Protein AF-A0A9Q3BNV0-F1 (afdb_monomer_lite)

Foldseek 3Di:
DDDDPPPPDDDWDKKWKDFFLDTWQIFTQDPPLPDLVSCCVRPVVVPVLVVQVVQQVVCCVVPVDGAEEEEDPDCSCVPPVNVVSCVVSVHHYDDDDPPPPVLQLVVVVVVVLVVCCVPPHDDPDPVSVVVSSRVSVVPQDSVNSNVSQVVSVVVLVVVCVVPPDDPVSVPDDRHNRYMGMDD

Radius of gyration: 17.65 Å; chains: 1; bounding box: 62×34×46 Å

Sequence (183 aa):
MAVNHSSGHQSMMIWGAICGPIQYELIIIPLGQRRVLDFINNLYKRGLFPFMGELVEVSVAANGEGLTLMEDSAPIHTGLSSQQWCQNNQINKFTWPPNSPDLNPIENLWFKMNYVFTNLFNPKMMDELSEAIHIIWDTIPFDHLGALLASMSARMLMFLDKNGAPTQWQELYFNITQVFISF

InterPro domains:
  IPR036397 Ribonuclease H superfamily [G3DSA:3.30.420.10] (1-169)
  IPR038717 Tc1-like transposase, DDE domain [PF13358] (63-119)

Secondary structure (DSSP, 8-state):
------------EEEEEEETTEEPPPEEEPTT--SHHHHIIIIIIIIIHHHHHHHHHHHHHHHS---EEEE---HHHHSHHHHHHHHHTT-EEPPPPTT-GGG-HHHHHHHHHHHHHHHH---SSHHHHHHHHHHHHHT--HHHHHHHHHHHHHHHHHHHHHH---GGGTT---STTEEEEE-

Structure (mmCIF, N/CA/C/O backbone):
data_AF-A0A9Q3BNV0-F1
#
_entry.id   AF-A0A9Q3BNV0-F1
#
loop_
_atom_site.group_PDB
_atom_site.id
_atom_site.type_symbol
_atom_site.label_atom_id
_atom_site.label_alt_id
_atom_site.label_comp_id
_atom_site.label_asym_id
_atom_site.label_entity_id
_atom_site.label_seq_id
_atom_site.pdbx_PDB_ins_code
_atom_site.Cartn_x
_atom_site.Cartn_y
_atom_site.Cartn_z
_atom_site.occupancy
_atom_site.B_iso_or_equiv
_atom_site.auth_seq_id
_atom_site.auth_comp_id
_atom_site.auth_asym_id
_atom_site.auth_atom_id
_atom_site.pdbx_PDB_model_num
ATOM 1 N N . MET A 1 1 ? 39.851 9.789 -7.737 1.00 30.31 1 MET A N 1
ATOM 2 C CA . MET A 1 1 ? 39.454 8.983 -8.908 1.00 30.31 1 MET A CA 1
ATOM 3 C C . MET A 1 1 ? 38.443 7.963 -8.407 1.00 30.31 1 MET A C 1
ATOM 5 O O . MET A 1 1 ? 38.839 6.964 -7.830 1.00 30.31 1 MET A O 1
ATOM 9 N N . ALA A 1 2 ? 37.154 8.295 -8.461 1.00 22.86 2 ALA A N 1
ATOM 10 C CA . ALA A 1 2 ? 36.086 7.401 -8.020 1.00 22.86 2 ALA A CA 1
ATOM 11 C C . ALA A 1 2 ? 35.405 6.863 -9.276 1.00 22.86 2 ALA A C 1
ATOM 13 O O . ALA A 1 2 ? 34.833 7.628 -10.051 1.00 22.86 2 ALA A O 1
ATOM 14 N N . VAL A 1 3 ? 35.555 5.564 -9.516 1.00 28.27 3 VAL A N 1
ATOM 15 C CA . VAL A 1 3 ? 34.862 4.865 -10.595 1.00 28.27 3 VAL A CA 1
ATOM 16 C C . VAL A 1 3 ? 33.423 4.665 -10.128 1.00 28.27 3 VAL A C 1
ATOM 18 O O . VAL A 1 3 ? 33.150 3.800 -9.301 1.00 28.27 3 VAL A O 1
ATOM 21 N N . ASN A 1 4 ? 32.508 5.496 -10.626 1.00 28.72 4 ASN A N 1
ATOM 22 C CA . ASN A 1 4 ? 31.078 5.240 -10.507 1.00 28.72 4 ASN A CA 1
ATOM 23 C C . ASN A 1 4 ? 30.717 4.121 -11.487 1.00 28.72 4 ASN A C 1
ATOM 25 O O . ASN A 1 4 ? 30.541 4.362 -12.678 1.00 28.72 4 ASN A O 1
ATOM 29 N N . HIS A 1 5 ? 30.594 2.895 -10.985 1.00 30.44 5 HIS A N 1
ATOM 30 C CA . HIS A 1 5 ? 29.844 1.855 -11.678 1.00 30.44 5 HIS A CA 1
ATOM 31 C C . HIS A 1 5 ? 28.354 2.064 -11.390 1.00 30.44 5 HIS A C 1
ATOM 33 O O . HIS A 1 5 ? 27.786 1.443 -10.496 1.00 30.44 5 HIS A O 1
ATOM 39 N N . SER A 1 6 ? 27.700 2.944 -12.145 1.00 40.19 6 SER A N 1
ATOM 40 C CA . SER A 1 6 ? 26.247 2.870 -12.291 1.00 40.19 6 SER A CA 1
ATOM 41 C C . SER A 1 6 ? 25.953 1.714 -13.240 1.00 40.19 6 SER A C 1
ATOM 43 O O . SER A 1 6 ? 26.150 1.833 -14.449 1.00 40.19 6 SER A O 1
ATOM 45 N N . SER A 1 7 ? 25.541 0.567 -12.698 1.00 45.91 7 SER A N 1
ATOM 46 C CA . SER A 1 7 ? 24.978 -0.503 -13.520 1.00 45.91 7 SER A CA 1
ATOM 47 C C . SER A 1 7 ? 23.826 0.087 -14.338 1.00 45.91 7 SER A C 1
ATOM 49 O O . SER A 1 7 ? 22.980 0.760 -13.752 1.00 45.91 7 SER A O 1
ATOM 51 N N . GLY A 1 8 ? 23.782 -0.143 -15.651 1.00 54.06 8 GLY A N 1
ATOM 52 C CA . GLY A 1 8 ? 22.749 0.378 -16.562 1.00 54.06 8 GLY A CA 1
ATOM 53 C C . GLY A 1 8 ? 21.328 -0.157 -16.325 1.00 54.06 8 GLY A C 1
ATOM 54 O O . GLY A 1 8 ? 20.531 -0.185 -17.256 1.00 54.06 8 GLY A O 1
ATOM 55 N N . HIS A 1 9 ? 21.014 -0.609 -15.109 1.00 61.53 9 HIS A N 1
ATOM 56 C CA . HIS A 1 9 ? 19.692 -1.059 -14.708 1.00 61.53 9 HIS A CA 1
ATOM 57 C C . HIS A 1 9 ? 18.781 0.151 -14.511 1.00 61.53 9 HIS A C 1
ATOM 59 O O . HIS A 1 9 ? 18.969 0.964 -13.604 1.00 61.53 9 HIS A O 1
ATOM 65 N N . GLN A 1 10 ? 17.781 0.256 -15.377 1.00 66.75 10 GLN A N 1
ATOM 66 C CA . GLN A 1 10 ? 16.644 1.134 -15.163 1.00 66.75 10 GLN A CA 1
ATOM 67 C C . GLN A 1 10 ? 15.757 0.516 -14.074 1.00 66.75 10 GLN A C 1
ATOM 69 O O . GLN A 1 10 ? 15.506 -0.686 -14.090 1.00 66.75 10 GLN A O 1
ATOM 74 N N . SER A 1 11 ? 15.317 1.324 -13.109 1.00 76.19 11 SER A N 1
ATOM 75 C CA . SER A 1 11 ? 14.379 0.903 -12.062 1.00 76.19 11 SER A CA 1
ATOM 76 C C . SER A 1 11 ? 13.177 1.834 -12.042 1.00 76.19 11 SER A C 1
ATOM 78 O O . SER A 1 11 ? 13.317 3.045 -12.227 1.00 76.19 11 SER A O 1
ATOM 80 N N . MET A 1 12 ? 12.005 1.251 -11.815 1.00 84.81 12 MET A N 1
ATOM 81 C CA . MET A 1 12 ? 10.737 1.949 -11.668 1.00 84.81 12 MET A CA 1
ATOM 82 C C . MET A 1 12 ? 10.251 1.741 -10.239 1.00 84.81 12 MET A C 1
ATOM 84 O O . MET A 1 12 ? 10.339 0.635 -9.716 1.00 84.81 12 MET A O 1
ATOM 88 N N . MET A 1 13 ? 9.793 2.815 -9.605 1.00 87.12 13 MET A N 1
ATOM 89 C CA . MET A 1 13 ? 9.150 2.739 -8.299 1.00 87.12 13 MET A CA 1
ATOM 90 C C . MET A 1 13 ? 7.649 2.827 -8.534 1.00 87.12 13 MET A C 1
ATOM 92 O O . MET A 1 13 ? 7.194 3.739 -9.226 1.00 87.12 13 MET A O 1
ATOM 96 N N . ILE A 1 14 ? 6.912 1.864 -8.004 1.00 89.44 14 ILE A N 1
ATOM 97 C CA . ILE A 1 14 ? 5.465 1.759 -8.164 1.00 89.44 14 ILE A CA 1
ATOM 98 C C . ILE A 1 14 ? 4.810 1.835 -6.794 1.00 89.44 14 ILE A C 1
ATOM 100 O O . ILE A 1 14 ? 5.451 1.620 -5.776 1.00 89.44 14 ILE A O 1
ATOM 104 N N . TRP A 1 15 ? 3.535 2.170 -6.770 1.00 89.88 15 TRP A N 1
ATOM 105 C CA . TRP A 1 15 ? 2.714 2.119 -5.580 1.00 89.88 15 TRP A CA 1
ATOM 106 C C . TRP A 1 15 ? 1.364 1.538 -5.950 1.00 89.88 15 TRP A C 1
ATOM 108 O O . TRP A 1 15 ? 0.804 1.884 -6.990 1.00 89.88 15 TRP A O 1
ATOM 118 N N . GLY A 1 16 ? 0.839 0.678 -5.090 1.00 90.81 16 GLY A N 1
ATOM 119 C CA . GLY A 1 16 ? -0.489 0.108 -5.250 1.00 90.81 16 GLY A CA 1
ATOM 120 C C . GLY A 1 16 ? -1.245 0.101 -3.938 1.00 90.81 16 GLY A C 1
ATOM 121 O O . GLY A 1 16 ? -0.657 0.173 -2.855 1.00 90.81 16 GLY A O 1
ATOM 122 N N . ALA A 1 17 ? -2.562 -0.013 -4.063 1.00 92.25 17 ALA A N 1
ATOM 123 C CA . ALA A 1 17 ? -3.459 -0.201 -2.942 1.00 92.25 17 ALA A CA 1
ATOM 124 C C . ALA A 1 17 ? -4.450 -1.323 -3.239 1.00 92.25 17 ALA A C 1
ATOM 126 O O . ALA A 1 17 ? -4.952 -1.432 -4.358 1.00 92.25 17 ALA A O 1
ATOM 127 N N . ILE A 1 18 ? -4.756 -2.129 -2.226 1.00 91.81 18 ILE A N 1
ATOM 128 C CA . ILE A 1 18 ? -5.830 -3.126 -2.277 1.00 91.81 18 ILE A CA 1
ATOM 129 C C . ILE A 1 18 ? -6.743 -2.973 -1.063 1.00 91.81 18 ILE A C 1
ATOM 131 O O . ILE A 1 18 ? -6.290 -2.617 0.023 1.00 91.81 18 ILE A O 1
ATOM 135 N N . CYS A 1 19 ? -8.029 -3.245 -1.241 1.00 89.44 19 CYS A N 1
ATOM 136 C CA . CYS A 1 19 ? -9.030 -3.227 -0.188 1.00 89.44 19 CYS A CA 1
ATOM 137 C C . CYS A 1 19 ? -10.053 -4.333 -0.423 1.00 89.44 19 CYS A C 1
ATOM 139 O O . CYS A 1 19 ? -10.811 -4.308 -1.395 1.00 89.44 19 CYS A O 1
ATOM 141 N N . GLY A 1 20 ? -10.056 -5.350 0.439 1.00 85.44 20 GLY A N 1
ATOM 142 C CA . GLY A 1 20 ? -10.794 -6.562 0.119 1.00 85.44 20 GLY A CA 1
ATOM 143 C C . GLY A 1 20 ? -10.330 -7.142 -1.234 1.00 85.44 20 GLY A C 1
ATOM 144 O O . GLY A 1 20 ? -9.133 -7.216 -1.516 1.00 85.44 20 GLY A O 1
ATOM 145 N N . PRO A 1 21 ? -11.265 -7.524 -2.108 1.00 84.38 21 PRO A N 1
ATOM 146 C CA . PRO A 1 21 ? -10.946 -8.032 -3.434 1.00 84.38 21 PRO A CA 1
ATOM 147 C C . PRO A 1 21 ? -10.850 -6.921 -4.503 1.00 84.38 21 PRO A C 1
ATOM 149 O O . PRO A 1 21 ? -10.869 -7.206 -5.698 1.00 84.38 21 PRO A O 1
ATOM 152 N N . ILE A 1 22 ? -10.794 -5.654 -4.081 1.00 87.94 22 ILE A N 1
ATOM 153 C CA . ILE A 1 22 ? -10.677 -4.481 -4.948 1.00 87.94 22 ILE A CA 1
ATOM 154 C C . ILE A 1 22 ? -9.220 -4.028 -4.934 1.00 87.94 22 ILE A C 1
ATOM 156 O O . ILE A 1 22 ? -8.601 -3.942 -3.875 1.00 87.94 22 ILE A O 1
ATOM 160 N N . GLN A 1 23 ? -8.682 -3.698 -6.100 1.00 90.56 23 GLN A N 1
ATOM 161 C CA . GLN A 1 23 ? -7.392 -3.033 -6.238 1.00 90.56 23 GLN A CA 1
ATOM 162 C C . GLN A 1 23 ? -7.596 -1.639 -6.825 1.00 90.56 23 GLN A C 1
ATOM 164 O O . GLN A 1 23 ? -8.484 -1.441 -7.654 1.00 90.56 23 GL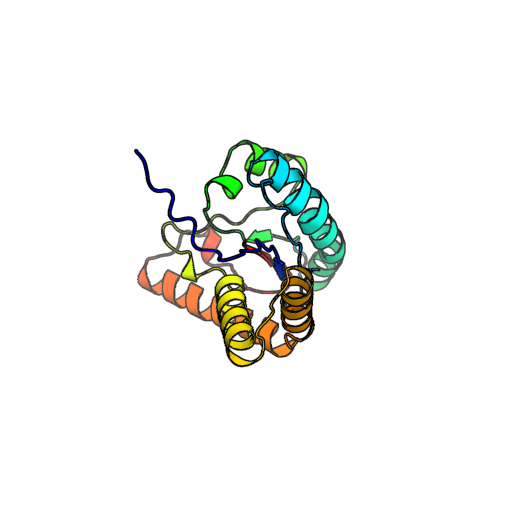N A O 1
ATOM 169 N N . TYR A 1 24 ? -6.791 -0.680 -6.386 1.00 91.31 24 TYR A N 1
ATOM 170 C CA . TYR A 1 24 ? -6.758 0.655 -6.972 1.00 91.31 24 TYR A CA 1
ATOM 171 C C . TYR A 1 24 ? -5.817 0.705 -8.177 1.00 91.31 24 TYR A C 1
ATOM 173 O O . TYR A 1 24 ? -5.031 -0.216 -8.397 1.00 91.31 24 TYR A O 1
ATOM 181 N N . GLU A 1 25 ? -5.866 1.793 -8.942 1.00 88.62 25 GLU A N 1
ATOM 182 C CA . GLU A 1 25 ? -4.901 2.061 -10.006 1.00 88.62 25 GLU A CA 1
ATOM 183 C C . GLU A 1 25 ? -3.461 2.047 -9.464 1.00 88.62 25 GLU A C 1
ATOM 185 O O . GLU A 1 25 ? -3.155 2.620 -8.412 1.00 88.62 25 GLU A O 1
ATOM 190 N N . LEU A 1 26 ? -2.562 1.393 -10.201 1.00 91.00 26 LEU A N 1
ATOM 191 C CA . LEU A 1 26 ? -1.144 1.388 -9.878 1.00 91.00 26 LEU A CA 1
ATOM 192 C C . LEU A 1 26 ? -0.512 2.740 -10.240 1.00 91.00 26 LEU A C 1
ATOM 194 O O . LEU A 1 26 ? -0.613 3.203 -11.373 1.00 91.00 26 LEU A O 1
ATOM 198 N N . ILE A 1 27 ? 0.195 3.360 -9.298 1.00 88.94 27 ILE A N 1
ATOM 199 C CA . ILE A 1 27 ? 0.835 4.665 -9.487 1.00 88.94 27 ILE A CA 1
ATOM 200 C C . ILE A 1 27 ? 2.334 4.480 -9.689 1.00 88.94 27 ILE A C 1
ATOM 202 O O . ILE A 1 27 ? 3.036 3.987 -8.809 1.00 88.94 27 ILE A O 1
ATOM 206 N N . ILE A 1 28 ? 2.859 4.962 -10.813 1.00 88.19 28 ILE A N 1
ATOM 207 C CA . ILE A 1 28 ? 4.305 5.048 -11.034 1.00 88.19 28 ILE A CA 1
ATOM 208 C C . ILE A 1 28 ? 4.832 6.334 -10.400 1.00 88.19 28 ILE A C 1
ATOM 210 O O . ILE A 1 28 ? 4.414 7.441 -10.748 1.00 88.19 28 ILE A O 1
ATOM 214 N N . ILE A 1 29 ? 5.788 6.199 -9.483 1.00 84.88 29 ILE A N 1
ATOM 215 C CA . ILE A 1 29 ? 6.434 7.335 -8.831 1.00 84.88 29 ILE A CA 1
ATOM 216 C C . ILE A 1 29 ? 7.547 7.861 -9.748 1.00 84.88 29 ILE A C 1
ATOM 218 O O . ILE A 1 29 ? 8.494 7.122 -10.049 1.00 84.88 29 ILE A O 1
ATOM 222 N N . PRO A 1 30 ? 7.496 9.138 -10.176 1.00 83.00 30 PRO A N 1
ATOM 223 C CA . PRO A 1 30 ? 8.510 9.686 -11.067 1.00 83.00 30 PRO A CA 1
ATOM 224 C C . PRO A 1 30 ? 9.919 9.631 -10.465 1.00 83.00 30 PRO A C 1
ATOM 226 O O . PRO A 1 30 ? 10.126 9.804 -9.259 1.00 83.00 30 PRO A O 1
ATOM 229 N N . LEU A 1 31 ? 10.926 9.454 -11.324 1.00 80.75 31 LEU A N 1
ATOM 230 C CA . LEU A 1 31 ? 12.327 9.453 -10.901 1.00 80.75 31 LEU A CA 1
ATOM 231 C C . LEU A 1 31 ? 12.681 10.747 -10.149 1.00 80.75 31 LEU A C 1
ATOM 233 O O . LEU A 1 31 ? 12.323 11.850 -10.555 1.00 80.75 31 LEU A O 1
ATOM 237 N N . GLY A 1 32 ? 13.394 10.602 -9.030 1.00 78.25 32 GLY A N 1
ATOM 238 C CA . GLY A 1 32 ? 13.797 11.722 -8.172 1.00 78.25 32 GLY A CA 1
ATOM 239 C C . GLY A 1 32 ? 12.717 12.236 -7.210 1.00 78.25 32 GLY A C 1
ATOM 240 O O . GLY A 1 32 ? 13.043 13.014 -6.317 1.00 78.25 32 GLY A O 1
ATOM 241 N N . GLN A 1 33 ? 11.469 11.767 -7.312 1.00 81.00 33 GLN A N 1
ATOM 242 C CA . GLN A 1 33 ? 10.362 12.167 -6.433 1.00 81.00 33 GLN A CA 1
ATOM 243 C C . GLN A 1 33 ? 10.232 11.252 -5.208 1.00 81.00 33 GLN A C 1
ATOM 245 O O . GLN A 1 33 ? 9.204 10.624 -4.976 1.00 81.00 33 GLN A O 1
ATOM 250 N N . ARG A 1 34 ? 11.311 11.155 -4.422 1.00 76.44 34 ARG A N 1
ATOM 251 C CA . ARG A 1 34 ? 11.402 10.254 -3.255 1.00 76.44 34 ARG A CA 1
ATOM 252 C C . ARG A 1 34 ? 11.358 10.971 -1.901 1.00 76.44 34 ARG A C 1
ATOM 254 O O . ARG A 1 34 ? 11.717 10.382 -0.885 1.00 76.44 34 ARG A O 1
ATOM 261 N N . ARG A 1 35 ? 10.987 12.256 -1.858 1.00 84.94 35 ARG A N 1
ATOM 262 C CA . ARG A 1 35 ? 10.906 13.019 -0.598 1.00 84.94 35 ARG A CA 1
ATOM 263 C C . ARG A 1 35 ? 9.506 12.937 -0.001 1.00 84.94 35 ARG A C 1
ATOM 265 O O . ARG A 1 35 ? 8.535 12.669 -0.698 1.00 84.94 35 ARG A O 1
ATOM 272 N N . VAL A 1 36 ? 9.391 13.265 1.286 1.00 82.12 36 VAL A N 1
ATOM 273 C CA . VAL A 1 36 ? 8.124 13.154 2.033 1.00 82.12 36 VAL A CA 1
ATOM 274 C C . VAL A 1 36 ? 6.968 13.941 1.395 1.00 82.12 36 VAL A C 1
ATOM 276 O O . VAL A 1 36 ? 5.840 13.467 1.375 1.00 82.12 36 VAL A O 1
ATOM 279 N N . LEU A 1 37 ? 7.233 15.121 0.820 1.00 86.88 37 LEU A N 1
ATOM 280 C CA . LEU A 1 37 ? 6.199 15.918 0.146 1.00 86.88 37 LEU A CA 1
ATOM 281 C C . LEU A 1 37 ? 5.767 15.305 -1.184 1.00 86.88 37 LEU A C 1
ATOM 283 O O . LEU A 1 37 ? 4.588 15.366 -1.525 1.00 86.88 37 LEU A O 1
ATOM 287 N N . ASP A 1 38 ? 6.713 14.721 -1.917 1.00 86.25 38 ASP A N 1
ATOM 288 C CA . ASP A 1 38 ? 6.424 14.027 -3.168 1.00 86.25 38 ASP A CA 1
ATOM 289 C C . ASP A 1 38 ? 5.522 12.823 -2.877 1.00 86.25 38 ASP A C 1
ATOM 291 O O . ASP A 1 38 ? 4.501 12.633 -3.527 1.00 86.25 38 ASP A O 1
ATOM 295 N N . PHE A 1 39 ? 5.836 12.087 -1.813 1.00 84.50 39 PHE A N 1
ATOM 296 C CA . PHE A 1 39 ? 5.037 10.974 -1.325 1.00 84.50 39 PHE A CA 1
ATOM 297 C C . PHE A 1 39 ? 3.629 11.408 -0.882 1.00 84.50 39 PHE A C 1
ATOM 299 O O . PHE A 1 39 ? 2.642 10.862 -1.364 1.00 84.50 39 PHE A O 1
ATOM 306 N N . ILE A 1 40 ? 3.490 12.449 -0.052 1.00 89.69 40 ILE A N 1
ATOM 307 C CA . ILE A 1 40 ? 2.161 12.941 0.355 1.00 89.69 40 ILE A CA 1
ATOM 308 C C . ILE A 1 40 ? 1.334 13.371 -0.867 1.00 89.69 40 ILE A C 1
ATOM 310 O O . ILE A 1 40 ? 0.132 13.122 -0.935 1.00 89.69 40 ILE A O 1
ATOM 314 N N . ASN A 1 41 ? 1.949 14.032 -1.846 1.00 90.00 41 ASN A N 1
ATOM 315 C CA . ASN A 1 41 ? 1.218 14.502 -3.018 1.00 90.00 41 ASN A CA 1
ATOM 316 C C . ASN A 1 41 ? 0.860 13.367 -3.985 1.00 90.00 41 ASN A C 1
ATOM 318 O O . ASN A 1 41 ? -0.263 13.341 -4.480 1.00 90.00 41 ASN A O 1
ATOM 322 N N . ASN A 1 42 ? 1.788 12.451 -4.256 1.00 85.69 42 ASN A N 1
ATOM 323 C CA . ASN A 1 42 ? 1.594 11.400 -5.252 1.00 85.69 42 ASN A CA 1
ATOM 324 C C . ASN A 1 42 ? 0.828 10.200 -4.705 1.00 85.69 42 ASN A C 1
ATOM 326 O O . ASN A 1 42 ? -0.000 9.648 -5.413 1.00 85.69 42 ASN A O 1
ATOM 330 N N . LEU A 1 43 ? 1.083 9.802 -3.463 1.00 87.62 43 LEU A N 1
ATOM 331 C CA . LEU A 1 43 ? 0.483 8.601 -2.893 1.00 87.62 43 LEU A CA 1
ATOM 332 C C . LEU A 1 43 ? -0.746 8.964 -2.089 1.00 87.62 43 LEU A C 1
ATOM 334 O O . LEU A 1 43 ? -1.842 8.538 -2.422 1.00 87.62 43 LEU A O 1
ATOM 338 N N . TYR A 1 44 ? -0.601 9.820 -1.083 1.00 91.62 44 TYR A N 1
ATOM 339 C CA . TYR A 1 44 ? -1.719 10.112 -0.193 1.00 91.62 44 TYR A CA 1
ATOM 340 C C . TYR A 1 44 ? -2.835 10.906 -0.867 1.00 91.62 44 TYR A C 1
ATOM 342 O O . TYR A 1 44 ? -3.990 10.499 -0.825 1.00 91.62 44 TYR A O 1
ATOM 350 N N . LYS A 1 45 ? -2.510 12.021 -1.526 1.00 91.94 45 LYS A N 1
ATOM 351 C CA . LYS A 1 45 ? -3.536 12.878 -2.135 1.00 91.94 45 LYS A CA 1
ATOM 352 C C . LYS A 1 45 ? -4.098 12.334 -3.446 1.00 91.94 45 LYS A C 1
ATOM 354 O O . LYS A 1 45 ? -5.279 12.533 -3.695 1.00 91.94 45 LYS A O 1
ATOM 359 N N . ARG A 1 46 ? -3.266 11.732 -4.303 1.00 88.31 46 ARG A N 1
ATOM 360 C CA . ARG A 1 46 ? -3.698 11.255 -5.632 1.00 88.31 46 ARG A CA 1
ATOM 361 C C . ARG A 1 46 ? -4.139 9.794 -5.646 1.00 88.31 46 ARG A C 1
ATOM 363 O O . ARG A 1 46 ? -4.986 9.456 -6.460 1.00 88.31 46 ARG A O 1
ATOM 370 N N . GLY A 1 47 ? -3.568 8.954 -4.785 1.00 89.50 47 GLY A N 1
ATOM 371 C CA . GLY A 1 47 ? -3.892 7.530 -4.732 1.00 89.50 47 GLY A CA 1
ATOM 372 C C . GLY A 1 47 ? -4.840 7.189 -3.595 1.00 89.50 47 GLY A C 1
ATOM 373 O O . GLY A 1 47 ? -6.003 6.868 -3.805 1.00 89.50 47 GLY A O 1
ATOM 374 N N . LEU A 1 48 ? -4.337 7.297 -2.369 1.00 91.62 48 LEU A N 1
ATOM 375 C CA . LEU A 1 48 ? -5.019 6.816 -1.178 1.00 91.62 48 LEU A CA 1
ATOM 376 C C . LEU A 1 48 ? -6.341 7.540 -0.912 1.00 91.62 48 LEU A C 1
ATOM 378 O O . LEU A 1 48 ? -7.347 6.884 -0.669 1.00 91.62 48 LEU A O 1
ATOM 382 N N . PHE A 1 49 ? -6.348 8.876 -0.917 1.00 93.88 49 PHE A N 1
ATOM 383 C CA . PHE A 1 49 ? -7.532 9.644 -0.526 1.00 93.88 49 PHE A CA 1
ATOM 384 C C . PHE A 1 49 ? -8.730 9.397 -1.452 1.00 93.88 49 PHE A C 1
ATOM 386 O O . PHE A 1 49 ? -9.806 9.108 -0.928 1.00 93.88 49 PHE A O 1
ATOM 393 N N . PRO A 1 50 ? -8.576 9.439 -2.794 1.00 93.56 50 PRO A N 1
ATOM 394 C CA . PRO A 1 50 ? -9.659 9.067 -3.699 1.00 93.56 50 PRO A CA 1
ATOM 395 C C . PRO A 1 50 ? -10.109 7.620 -3.494 1.00 93.56 50 PRO A C 1
ATOM 397 O O . PRO A 1 50 ? -11.301 7.387 -3.319 1.00 93.56 50 PRO A O 1
ATOM 400 N N . PHE A 1 51 ? -9.168 6.673 -3.402 1.00 92.94 51 PHE A N 1
ATOM 401 C CA . PHE A 1 51 ? -9.502 5.259 -3.233 1.00 92.94 51 PHE A CA 1
ATOM 402 C C . PHE A 1 51 ? -10.312 4.986 -1.961 1.00 92.94 51 PHE A C 1
ATOM 404 O O . PHE A 1 51 ? -11.336 4.308 -1.990 1.00 92.94 51 PHE A O 1
ATOM 411 N N . MET A 1 52 ? -9.888 5.555 -0.829 1.00 93.81 52 MET A N 1
ATOM 412 C CA . MET A 1 52 ? -10.632 5.442 0.425 1.00 93.81 52 MET A CA 1
ATOM 413 C C . MET A 1 52 ? -12.001 6.124 0.332 1.00 93.81 52 MET A C 1
ATOM 415 O O . MET A 1 52 ? -12.980 5.600 0.858 1.00 93.81 52 MET A O 1
ATOM 419 N N . GLY A 1 53 ? -12.081 7.274 -0.344 1.00 93.06 53 GLY A N 1
ATOM 420 C CA . GLY A 1 53 ? -13.332 8.001 -0.557 1.00 93.06 53 GLY A CA 1
ATOM 421 C C . GLY A 1 53 ? -14.368 7.201 -1.349 1.00 93.06 53 GLY A C 1
ATOM 422 O O . GLY A 1 53 ? -15.548 7.253 -1.018 1.00 93.06 53 GLY A O 1
ATOM 423 N N . GLU A 1 54 ? -13.937 6.414 -2.335 1.00 91.31 54 GLU A N 1
ATOM 424 C CA . GLU A 1 54 ? -14.818 5.537 -3.121 1.00 91.31 54 GLU A CA 1
ATOM 425 C C . GLU A 1 54 ? -15.369 4.355 -2.309 1.00 91.31 54 GLU A C 1
ATOM 427 O O . GLU A 1 54 ? -16.458 3.854 -2.592 1.00 91.31 54 GLU A O 1
ATOM 432 N N . LEU A 1 55 ? -14.632 3.905 -1.291 1.00 91.94 55 LEU A N 1
ATOM 433 C CA . LEU A 1 55 ? -14.936 2.671 -0.565 1.00 91.94 55 LEU A CA 1
ATOM 434 C C . LEU A 1 55 ? -15.547 2.889 0.821 1.00 91.94 55 LEU A C 1
ATOM 436 O O . LEU A 1 55 ? -16.161 1.969 1.363 1.00 91.94 55 LEU A O 1
ATOM 440 N N . VAL A 1 56 ? -15.407 4.078 1.414 1.00 91.50 56 VAL A N 1
ATOM 441 C CA . VAL A 1 56 ? -15.809 4.310 2.810 1.00 91.50 56 VAL A CA 1
ATOM 442 C C . VAL A 1 56 ? -17.306 4.096 3.031 1.00 91.50 56 VAL A C 1
ATOM 444 O O . VAL A 1 56 ? -17.688 3.436 3.996 1.00 91.50 56 VAL A O 1
ATOM 447 N N . GLU A 1 57 ? -18.156 4.570 2.120 1.00 90.94 57 GLU A N 1
ATOM 448 C CA . GLU A 1 57 ? -19.607 4.377 2.223 1.00 90.94 57 GLU A CA 1
ATOM 449 C C . GLU A 1 57 ? -19.994 2.903 2.058 1.00 90.94 57 GLU A C 1
ATOM 451 O O . GLU A 1 57 ? -20.848 2.402 2.788 1.00 90.94 57 GLU A O 1
ATOM 456 N N . VAL A 1 58 ? -19.320 2.186 1.151 1.00 89.12 58 VAL A N 1
ATOM 457 C CA . VAL A 1 58 ? -19.528 0.747 0.929 1.00 89.12 58 VAL A CA 1
ATOM 458 C C . VAL A 1 58 ? -19.143 -0.050 2.175 1.00 89.12 58 VAL A C 1
ATOM 460 O O . VAL A 1 58 ? -19.899 -0.920 2.607 1.00 89.12 58 VAL A O 1
ATOM 463 N N . SER A 1 59 ? -18.001 0.274 2.784 1.00 88.81 59 SER A N 1
ATOM 464 C CA . SER A 1 59 ? -17.533 -0.348 4.026 1.00 88.81 59 SER A CA 1
ATOM 465 C C . SER A 1 59 ? -18.523 -0.133 5.173 1.00 88.81 59 SER A C 1
ATOM 467 O O . SER A 1 59 ? -18.923 -1.095 5.835 1.00 88.81 59 SER A O 1
ATOM 469 N N . VAL A 1 60 ? -18.986 1.107 5.365 1.00 90.00 60 VAL A N 1
ATOM 470 C CA . VAL A 1 60 ? -19.955 1.448 6.417 1.00 90.00 60 VAL A CA 1
ATOM 471 C C . VAL A 1 60 ? -21.293 0.751 6.176 1.00 90.00 60 VAL A C 1
ATOM 473 O O . VAL A 1 60 ? -21.882 0.224 7.116 1.00 90.00 60 VAL A O 1
ATOM 476 N N . ALA A 1 61 ? -21.769 0.692 4.932 1.00 88.50 61 ALA A N 1
ATOM 477 C CA . ALA A 1 61 ? -23.022 0.018 4.603 1.00 88.50 61 ALA A CA 1
ATOM 478 C C . ALA A 1 61 ? -22.956 -1.503 4.824 1.00 88.50 61 ALA A C 1
ATOM 480 O O . ALA A 1 61 ? -23.936 -2.100 5.267 1.00 88.50 61 ALA A O 1
ATOM 481 N N . ALA A 1 62 ? -21.819 -2.133 4.519 1.00 85.31 62 ALA A N 1
ATOM 482 C CA . ALA A 1 62 ? -21.652 -3.578 4.637 1.00 85.31 62 ALA A CA 1
ATOM 483 C C . ALA A 1 62 ? -21.389 -4.042 6.078 1.00 85.31 62 ALA A C 1
ATOM 485 O O . ALA A 1 62 ? -21.932 -5.063 6.496 1.00 85.31 62 ALA A O 1
ATOM 486 N N . ASN A 1 63 ? -20.559 -3.304 6.825 1.00 82.88 63 ASN A N 1
ATOM 487 C CA . ASN A 1 63 ? -20.003 -3.763 8.103 1.00 82.88 63 ASN A CA 1
ATOM 488 C C . ASN A 1 63 ? -20.274 -2.810 9.277 1.00 82.88 63 ASN A C 1
ATOM 490 O O . ASN A 1 63 ? -19.931 -3.133 10.408 1.00 82.88 63 ASN A O 1
ATOM 494 N N . GLY A 1 64 ? -20.863 -1.635 9.037 1.00 85.75 64 GLY A N 1
ATOM 495 C CA . GLY A 1 64 ? -21.047 -0.599 10.060 1.00 85.75 64 GLY A CA 1
ATOM 496 C C . GLY A 1 64 ? -19.760 0.143 10.440 1.00 85.75 64 GLY A C 1
ATOM 497 O O . GLY A 1 64 ? -19.778 0.958 11.360 1.00 85.75 64 GLY A O 1
ATOM 498 N N . GLU A 1 65 ? -18.657 -0.114 9.735 1.00 85.69 65 GLU A N 1
ATOM 499 C CA . GLU A 1 65 ? -17.320 0.378 10.067 1.00 85.69 65 GLU A CA 1
ATOM 500 C C . GLU A 1 65 ? -16.684 1.143 8.903 1.00 85.69 65 GLU A C 1
ATOM 502 O O . GLU A 1 65 ? -16.872 0.816 7.728 1.00 85.69 65 GLU A O 1
ATOM 507 N N . GLY A 1 66 ? -15.902 2.171 9.243 1.00 88.81 66 GLY A N 1
ATOM 508 C CA . GLY A 1 66 ? -15.078 2.902 8.284 1.00 88.81 66 GLY A CA 1
ATOM 509 C C . GLY A 1 66 ? -13.840 2.117 7.843 1.00 88.81 66 GLY A C 1
ATOM 510 O O . GLY A 1 66 ? -13.608 0.982 8.255 1.00 88.81 66 GLY A O 1
ATOM 511 N N . LEU A 1 67 ? -13.016 2.758 7.015 1.00 91.88 67 LEU A N 1
ATOM 512 C CA . LEU A 1 67 ? -11.788 2.157 6.505 1.00 91.88 67 LEU A CA 1
ATOM 513 C C . LEU A 1 67 ? -10.596 2.386 7.439 1.00 91.88 67 LEU A C 1
ATOM 515 O O . LEU A 1 67 ? -10.448 3.449 8.043 1.00 91.88 67 LEU A O 1
ATOM 519 N N . THR A 1 68 ? -9.696 1.409 7.475 1.00 90.88 68 THR A N 1
ATOM 520 C CA . THR A 1 68 ? -8.422 1.445 8.191 1.00 90.88 68 THR A CA 1
ATOM 521 C C . THR A 1 68 ? -7.265 1.289 7.209 1.00 90.88 68 THR A C 1
ATOM 523 O O . THR A 1 68 ? -7.167 0.295 6.492 1.00 90.88 68 THR A O 1
ATOM 526 N N . LEU A 1 69 ? -6.362 2.267 7.191 1.00 91.38 69 LEU A N 1
ATOM 527 C CA . LEU A 1 69 ? -5.134 2.227 6.407 1.00 91.38 69 LEU A CA 1
ATOM 528 C C . LEU A 1 69 ? -4.112 1.278 7.041 1.00 91.38 69 LEU A C 1
ATOM 530 O O . LEU A 1 69 ? -3.762 1.424 8.211 1.00 91.38 69 LEU A O 1
ATOM 534 N N . MET A 1 70 ? -3.589 0.367 6.231 1.00 88.75 70 MET A N 1
ATOM 535 C CA . MET A 1 70 ? -2.545 -0.600 6.539 1.00 88.75 70 MET A CA 1
ATOM 536 C C . MET A 1 70 ? -1.328 -0.308 5.648 1.00 88.75 70 MET A C 1
ATOM 538 O O . MET A 1 70 ? -1.351 -0.555 4.446 1.00 88.75 70 MET A O 1
ATOM 542 N N . GLU A 1 71 ? -0.252 0.222 6.222 1.00 86.56 71 GLU A N 1
ATOM 543 C CA . GLU A 1 71 ? 0.980 0.570 5.494 1.00 86.56 71 GLU A CA 1
ATOM 544 C C . GLU A 1 71 ? 2.202 0.160 6.300 1.00 86.56 71 GLU A C 1
ATOM 546 O O . GLU A 1 71 ? 2.128 0.170 7.525 1.00 86.56 71 GLU A O 1
ATOM 551 N N . ASP A 1 72 ? 3.303 -0.214 5.655 1.00 82.19 72 ASP A N 1
ATOM 552 C CA . ASP A 1 72 ? 4.486 -0.686 6.368 1.00 82.19 72 ASP A CA 1
ATOM 553 C C . ASP A 1 72 ? 5.095 0.376 7.316 1.00 82.19 72 ASP A C 1
ATOM 555 O O . ASP A 1 72 ? 4.739 1.558 7.343 1.00 82.19 72 ASP A O 1
ATOM 559 N N . SER A 1 73 ? 6.051 -0.055 8.137 1.00 81.44 73 SER A N 1
ATOM 560 C CA . SER A 1 73 ? 6.713 0.834 9.096 1.00 81.44 73 SER A CA 1
ATOM 561 C C . SER A 1 73 ? 7.829 1.681 8.470 1.00 81.44 73 SER A C 1
ATOM 563 O O . SER A 1 73 ? 8.693 2.170 9.209 1.00 81.44 73 SER A O 1
ATOM 565 N N . ALA A 1 74 ? 7.876 1.865 7.141 1.00 82.06 74 ALA A N 1
ATOM 566 C CA . ALA A 1 74 ? 8.966 2.618 6.537 1.00 82.06 74 ALA A CA 1
ATOM 567 C C . ALA A 1 74 ? 8.985 4.075 7.042 1.00 82.06 74 ALA A C 1
ATOM 569 O O . ALA A 1 74 ? 7.941 4.656 7.370 1.00 82.06 74 ALA A O 1
ATOM 570 N N . PRO A 1 75 ? 10.168 4.720 7.103 1.00 84.75 75 PRO A N 1
ATOM 571 C CA . PRO A 1 75 ? 10.304 6.061 7.679 1.00 84.75 75 PRO A CA 1
ATOM 572 C C . PRO A 1 75 ? 9.393 7.119 7.043 1.00 84.75 75 PRO A C 1
ATOM 574 O O . PRO A 1 75 ? 9.017 8.094 7.692 1.00 84.75 75 PRO A O 1
ATOM 577 N N . ILE A 1 76 ? 9.029 6.935 5.772 1.00 85.06 76 ILE A N 1
ATOM 578 C CA . ILE A 1 76 ? 8.163 7.867 5.050 1.00 85.06 76 ILE A CA 1
ATOM 579 C C . ILE A 1 76 ? 6.704 7.809 5.526 1.00 85.06 76 ILE A C 1
ATOM 581 O O . ILE A 1 76 ? 6.042 8.842 5.550 1.00 85.06 76 ILE A O 1
ATOM 585 N N . HIS A 1 77 ? 6.237 6.648 5.984 1.00 85.44 77 HIS A N 1
ATOM 586 C CA . HIS A 1 77 ? 4.888 6.403 6.508 1.00 85.44 77 HIS A CA 1
ATOM 587 C C . HIS A 1 77 ? 4.761 6.797 7.985 1.00 85.44 77 HIS A C 1
ATOM 589 O O . HIS A 1 77 ? 3.760 7.373 8.431 1.00 85.44 77 HIS A O 1
ATOM 595 N N . THR A 1 78 ? 5.823 6.541 8.750 1.00 85.62 78 THR A N 1
ATOM 596 C CA . THR A 1 78 ? 5.895 6.812 10.194 1.00 85.62 78 THR A CA 1
ATOM 597 C C . THR A 1 78 ? 6.314 8.247 10.522 1.00 85.62 78 THR A C 1
ATOM 599 O O . THR A 1 78 ? 6.109 8.710 11.644 1.00 85.62 78 THR A O 1
ATOM 602 N N . GLY A 1 79 ? 6.844 8.981 9.540 1.00 88.25 79 GLY A N 1
ATOM 603 C CA . GLY A 1 79 ? 7.256 10.372 9.683 1.00 88.25 79 GLY A CA 1
ATOM 604 C C . GLY A 1 79 ? 6.118 11.323 10.073 1.00 88.25 79 GLY A C 1
ATOM 605 O O . GLY A 1 79 ? 4.955 11.152 9.703 1.00 88.25 79 GLY A O 1
ATOM 606 N N . LEU A 1 80 ? 6.483 12.388 10.790 1.00 92.06 80 LEU A N 1
ATOM 607 C CA . LEU A 1 80 ? 5.548 13.342 11.396 1.00 92.06 80 LEU A CA 1
ATOM 608 C C . LEU A 1 80 ? 4.600 13.991 10.375 1.00 92.06 80 LEU A C 1
ATOM 610 O O . LEU A 1 80 ? 3.406 14.105 10.637 1.00 92.06 80 LEU A O 1
ATOM 614 N N . SER A 1 81 ? 5.098 14.352 9.188 1.00 92.94 81 SER A N 1
ATOM 615 C CA . SER A 1 81 ? 4.273 14.942 8.125 1.00 92.94 81 SER A CA 1
ATOM 616 C C . SER A 1 81 ? 3.204 13.979 7.603 1.00 92.94 81 SER A C 1
ATOM 618 O O . SER A 1 81 ? 2.073 14.395 7.360 1.00 92.94 81 SER A O 1
ATOM 620 N N . SER A 1 82 ? 3.540 12.696 7.459 1.00 91.31 82 SER A N 1
ATOM 621 C CA . SER A 1 82 ? 2.613 11.663 6.986 1.00 91.31 82 SER A CA 1
ATOM 622 C C . SER A 1 82 ? 1.539 11.357 8.027 1.00 91.31 82 SER A C 1
ATOM 624 O O . SER A 1 82 ? 0.361 11.252 7.688 1.00 91.31 82 SER A O 1
ATOM 626 N N . GLN A 1 83 ? 1.928 11.288 9.303 1.00 91.38 83 GLN A N 1
ATOM 627 C CA . GLN A 1 83 ? 1.003 11.124 10.427 1.00 91.38 83 GLN A CA 1
ATOM 628 C C . GLN A 1 83 ? 0.032 12.306 10.537 1.00 91.38 83 GLN A C 1
ATOM 630 O O . GLN A 1 83 ? -1.180 12.103 10.580 1.00 91.38 83 GLN A O 1
ATOM 635 N N . GLN A 1 84 ? 0.544 13.541 10.495 1.00 94.56 84 GLN A N 1
ATOM 636 C CA . GLN A 1 84 ? -0.284 14.750 10.516 1.00 94.56 84 GLN A CA 1
ATOM 637 C C . GLN A 1 84 ? -1.243 14.814 9.329 1.00 94.56 84 GLN A C 1
ATOM 639 O O . GLN A 1 84 ? -2.401 15.186 9.496 1.00 94.56 84 GLN A O 1
ATOM 644 N N . TRP A 1 85 ? -0.784 14.447 8.128 1.00 95.06 85 TRP A N 1
ATOM 645 C CA . TRP A 1 85 ? -1.655 14.432 6.959 1.00 95.06 85 TRP A CA 1
ATOM 646 C C . TRP A 1 85 ? -2.815 13.445 7.145 1.00 95.06 85 TRP A C 1
ATOM 648 O O . TRP A 1 85 ? -3.959 13.826 6.914 1.00 95.06 85 TRP A O 1
ATOM 658 N N . CYS A 1 86 ? -2.559 12.228 7.633 1.00 93.69 86 CYS A N 1
ATOM 659 C CA . CYS A 1 86 ? -3.624 11.249 7.876 1.00 93.69 86 CYS A CA 1
ATOM 660 C C . CYS A 1 86 ? -4.610 11.727 8.953 1.00 93.69 86 CYS A C 1
ATOM 662 O O . CYS A 1 86 ? -5.817 11.653 8.747 1.00 93.69 86 CYS A O 1
ATOM 664 N N . GLN A 1 87 ? -4.108 12.298 10.054 1.00 94.75 87 GLN A N 1
ATOM 665 C CA . GLN A 1 87 ? -4.944 12.863 11.121 1.00 94.75 87 GLN A CA 1
ATOM 666 C C . GLN A 1 87 ? -5.849 13.991 10.610 1.00 94.75 87 GLN A C 1
ATOM 668 O O . GLN A 1 87 ? -7.051 13.983 10.865 1.00 94.75 87 GLN A O 1
ATOM 673 N N . ASN A 1 88 ? -5.294 14.929 9.837 1.00 96.31 88 ASN A N 1
ATOM 674 C CA . ASN A 1 88 ? -6.049 16.050 9.269 1.00 96.31 88 ASN A CA 1
ATOM 675 C C . ASN A 1 88 ? -7.134 15.601 8.278 1.00 96.31 88 ASN A C 1
ATOM 677 O O . ASN A 1 88 ? -8.104 16.325 8.077 1.00 96.31 88 ASN A O 1
ATOM 681 N N . ASN A 1 89 ? -6.966 14.428 7.663 1.00 94.38 89 ASN A N 1
ATOM 682 C CA . ASN A 1 89 ? -7.909 13.843 6.710 1.00 94.38 89 ASN A CA 1
ATOM 683 C C . ASN A 1 89 ? -8.762 12.723 7.329 1.00 94.38 89 ASN A C 1
ATOM 685 O O . ASN A 1 89 ? -9.424 11.999 6.595 1.00 94.38 89 ASN A O 1
ATOM 689 N N . GLN A 1 90 ? -8.749 12.578 8.661 1.00 93.88 90 GLN A N 1
ATOM 690 C CA . GLN A 1 90 ? -9.547 11.590 9.400 1.00 93.88 90 GLN A CA 1
ATOM 691 C C . GLN A 1 90 ? -9.319 10.138 8.945 1.00 93.88 90 GLN A C 1
ATOM 693 O O . GLN A 1 90 ? -10.205 9.293 9.043 1.00 93.88 90 GLN A O 1
ATOM 698 N N . ILE A 1 91 ? -8.112 9.834 8.470 1.00 92.94 91 ILE A N 1
ATOM 699 C CA . ILE A 1 91 ? -7.735 8.481 8.070 1.00 92.94 91 ILE A CA 1
ATOM 700 C C . ILE A 1 91 ? -7.321 7.708 9.314 1.00 92.94 91 ILE A C 1
ATOM 702 O O . ILE A 1 91 ? -6.316 8.031 9.956 1.00 92.94 91 ILE A O 1
ATOM 706 N N . ASN A 1 92 ? -8.088 6.666 9.632 1.00 91.06 92 ASN A N 1
ATOM 707 C CA . ASN A 1 92 ? -7.706 5.711 10.658 1.00 91.06 92 ASN A CA 1
ATOM 708 C C . ASN A 1 92 ? -6.510 4.888 10.168 1.00 91.06 92 ASN A C 1
ATOM 710 O O . ASN A 1 92 ? -6.549 4.344 9.065 1.00 91.06 92 ASN A O 1
ATOM 714 N N . LYS A 1 93 ? -5.459 4.781 10.982 1.00 88.94 93 LYS A N 1
ATOM 715 C CA . LYS A 1 93 ? -4.250 4.023 10.644 1.00 88.94 93 LYS A CA 1
ATOM 716 C C . LYS A 1 93 ? -4.069 2.858 11.588 1.00 88.94 93 LYS A C 1
ATOM 718 O O . LYS A 1 93 ? -4.077 3.021 12.807 1.00 88.94 93 LYS A O 1
ATOM 723 N N . PHE A 1 94 ? -3.792 1.707 11.007 1.00 85.44 94 PHE A N 1
ATOM 724 C CA . PHE A 1 94 ? -3.284 0.574 11.738 1.00 85.44 94 PHE A CA 1
ATOM 725 C C . PHE A 1 94 ? -1.813 0.788 12.088 1.00 85.44 94 PHE A C 1
ATOM 727 O O . PHE A 1 94 ? -1.010 1.227 11.266 1.00 85.44 94 PHE A O 1
ATOM 734 N N . THR A 1 95 ? -1.451 0.476 13.325 1.00 79.50 95 THR A N 1
ATOM 735 C CA . THR A 1 95 ? -0.045 0.411 13.736 1.00 79.50 95 THR A CA 1
ATOM 736 C C . THR A 1 95 ? 0.429 -1.018 13.497 1.00 79.50 95 THR A C 1
ATOM 738 O O . THR A 1 95 ? -0.300 -1.927 13.836 1.00 79.50 95 THR A O 1
ATOM 741 N N . TRP A 1 96 ? 1.602 -1.288 12.933 1.00 76.38 96 TRP A N 1
ATOM 742 C CA . TRP A 1 96 ? 2.077 -2.680 12.857 1.00 76.38 96 TRP A CA 1
ATOM 743 C C . TRP A 1 96 ? 2.809 -3.099 14.135 1.00 76.38 96 TRP A C 1
ATOM 745 O O . TRP A 1 96 ? 3.439 -2.258 14.787 1.00 76.38 96 TRP A O 1
ATOM 755 N N . PRO A 1 97 ? 2.810 -4.399 14.487 1.00 70.50 97 PRO A N 1
ATOM 756 C CA . PRO A 1 97 ? 3.781 -4.925 15.433 1.00 70.50 97 PRO A CA 1
ATOM 757 C C . PRO A 1 97 ? 5.214 -4.657 14.929 1.00 70.50 97 PRO A C 1
ATOM 759 O O . PRO A 1 97 ? 5.473 -4.751 13.721 1.00 70.50 97 PRO A O 1
ATOM 762 N N . PRO A 1 98 ? 6.173 -4.350 15.822 1.00 68.50 98 PRO A N 1
ATOM 763 C CA . PRO A 1 98 ? 7.572 -4.194 15.434 1.00 68.50 98 PRO A CA 1
ATOM 764 C C . PRO A 1 98 ? 8.091 -5.427 14.679 1.00 68.50 98 PRO A C 1
ATOM 766 O O . PRO A 1 98 ? 7.748 -6.558 15.022 1.00 68.50 98 PRO A O 1
ATOM 769 N N . ASN A 1 99 ? 8.942 -5.214 13.670 1.00 64.88 99 ASN A N 1
ATOM 770 C CA . ASN A 1 99 ? 9.588 -6.274 12.879 1.00 64.88 99 ASN A CA 1
ATOM 771 C C . ASN A 1 99 ? 8.628 -7.268 12.196 1.00 64.88 99 ASN A C 1
ATOM 773 O O . ASN A 1 99 ? 8.977 -8.435 12.046 1.00 64.88 99 ASN A O 1
ATOM 777 N N . SER A 1 100 ? 7.438 -6.828 11.774 1.00 66.94 100 SER A N 1
ATOM 778 C CA . SER A 1 100 ? 6.460 -7.693 11.090 1.00 66.94 100 SER A CA 1
ATOM 779 C C . SER A 1 100 ? 6.112 -7.241 9.657 1.00 66.94 100 SER A C 1
ATOM 781 O O . SER A 1 100 ? 4.928 -7.134 9.337 1.00 66.94 100 SER A O 1
ATOM 783 N N . PRO A 1 101 ? 7.103 -6.967 8.779 1.00 60.16 101 PRO A N 1
ATOM 784 C CA . PRO A 1 101 ? 6.828 -6.608 7.383 1.00 60.16 101 PRO A CA 1
ATOM 785 C C . PRO A 1 101 ? 6.095 -7.734 6.632 1.00 60.16 101 PRO A C 1
ATOM 787 O O . PRO A 1 101 ? 5.260 -7.461 5.776 1.00 60.16 101 PRO A O 1
ATOM 790 N N . ASP A 1 102 ? 6.310 -8.990 7.042 1.00 64.94 102 ASP A N 1
ATOM 791 C CA . ASP A 1 102 ? 5.682 -10.199 6.484 1.00 64.94 102 ASP A CA 1
ATOM 792 C C . ASP A 1 102 ? 4.147 -10.249 6.652 1.00 64.94 102 ASP A C 1
ATOM 794 O O . ASP A 1 102 ? 3.484 -11.179 6.173 1.00 64.94 102 ASP A O 1
ATOM 798 N N . LEU A 1 103 ? 3.571 -9.284 7.376 1.00 74.38 103 LEU A N 1
ATOM 799 C CA . LEU A 1 103 ? 2.137 -9.197 7.625 1.00 74.38 103 LEU A CA 1
ATOM 800 C C . LEU A 1 103 ? 1.381 -8.285 6.655 1.00 74.38 103 LEU A C 1
ATOM 802 O O . LEU A 1 103 ? 0.153 -8.265 6.710 1.00 74.38 103 LEU A O 1
ATOM 806 N N . ASN A 1 104 ? 2.066 -7.573 5.756 1.00 80.44 104 ASN A N 1
ATOM 807 C CA . ASN A 1 104 ? 1.389 -6.774 4.740 1.00 80.44 104 ASN A CA 1
ATOM 808 C C . ASN A 1 104 ? 1.055 -7.650 3.507 1.00 80.44 104 ASN A C 1
ATOM 810 O O . ASN A 1 104 ? 1.972 -8.060 2.793 1.00 80.44 104 ASN A O 1
ATOM 814 N N . PRO A 1 105 ? -0.228 -7.962 3.217 1.00 82.00 105 PRO A N 1
ATOM 815 C CA . PRO A 1 105 ? -0.613 -8.831 2.101 1.00 82.00 105 PRO A CA 1
ATOM 816 C C . PRO A 1 105 ? -0.060 -8.374 0.758 1.00 82.0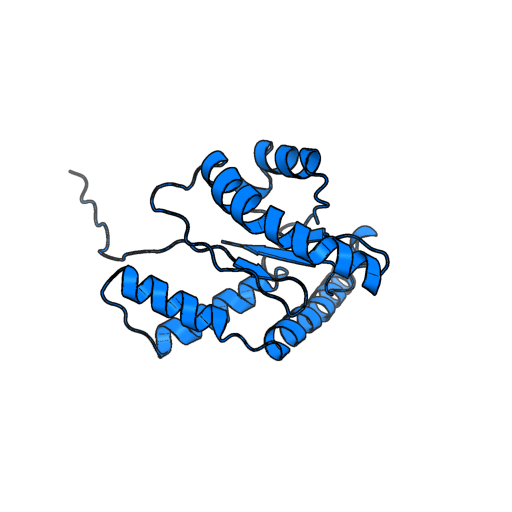0 105 PRO A C 1
ATOM 818 O O . PRO A 1 105 ? 0.252 -9.220 -0.080 1.00 82.00 105 PRO A O 1
ATOM 821 N N . ILE A 1 106 ? 0.075 -7.064 0.550 1.00 86.44 106 ILE A N 1
ATOM 822 C CA . ILE A 1 106 ? 0.527 -6.523 -0.730 1.00 86.44 106 ILE A CA 1
ATOM 823 C C . ILE A 1 106 ? 1.972 -6.941 -1.064 1.00 86.44 106 ILE A C 1
ATOM 825 O O . ILE A 1 106 ? 2.302 -7.067 -2.236 1.00 86.44 106 ILE A O 1
ATOM 829 N N . GLU A 1 107 ? 2.799 -7.298 -0.074 1.00 85.56 107 GLU A N 1
ATOM 830 C CA . GLU A 1 107 ? 4.157 -7.817 -0.310 1.00 85.56 107 GLU A CA 1
ATOM 831 C C . GLU A 1 107 ? 4.143 -9.166 -1.044 1.00 85.56 107 GLU A C 1
ATOM 833 O O . GLU A 1 107 ? 4.940 -9.416 -1.952 1.00 85.56 107 GLU A O 1
ATOM 838 N N . ASN A 1 108 ? 3.180 -10.037 -0.722 1.00 86.31 108 ASN A N 1
ATOM 839 C CA . ASN A 1 108 ? 3.000 -11.288 -1.464 1.00 86.31 108 ASN A CA 1
ATOM 840 C C . ASN A 1 108 ? 2.545 -11.021 -2.901 1.00 86.31 108 ASN A C 1
ATOM 842 O O . ASN A 1 108 ? 2.901 -11.771 -3.815 1.00 86.31 108 ASN A O 1
ATOM 846 N N . LEU A 1 109 ? 1.752 -9.965 -3.095 1.00 89.75 109 LEU A N 1
ATOM 847 C CA . LEU A 1 109 ? 1.312 -9.550 -4.415 1.00 89.75 109 LEU A CA 1
ATOM 848 C C . LEU A 1 109 ? 2.502 -9.051 -5.236 1.00 89.75 109 LEU A C 1
ATOM 850 O O . LEU A 1 109 ? 2.708 -9.541 -6.345 1.00 89.75 109 LEU A O 1
ATOM 854 N N . TRP A 1 110 ? 3.360 -8.205 -4.660 1.00 90.69 110 TRP A N 1
ATOM 855 C CA . TRP A 1 110 ? 4.614 -7.778 -5.283 1.00 90.69 110 TRP A CA 1
ATOM 856 C C . TRP A 1 110 ? 5.514 -8.949 -5.653 1.00 90.69 110 TRP A C 1
ATOM 858 O O . TRP A 1 110 ? 6.015 -9.010 -6.778 1.00 90.69 110 TRP A O 1
ATOM 868 N N . PHE A 1 111 ? 5.663 -9.933 -4.763 1.00 90.06 111 PHE A N 1
ATOM 869 C CA . PHE A 1 111 ? 6.421 -11.143 -5.066 1.00 90.06 111 PHE A CA 1
ATOM 870 C C . PHE A 1 111 ? 5.845 -11.892 -6.277 1.00 90.06 111 PHE A C 1
ATOM 872 O O . PHE A 1 111 ? 6.584 -12.278 -7.189 1.00 90.06 111 PHE A O 1
ATOM 879 N N . LYS A 1 112 ? 4.518 -12.071 -6.323 1.00 91.12 112 LYS A N 1
ATOM 880 C CA . LYS A 1 112 ? 3.835 -12.736 -7.438 1.00 91.12 112 LYS A CA 1
ATOM 881 C C . LYS A 1 112 ? 3.990 -11.957 -8.741 1.00 91.12 112 LYS A C 1
ATOM 883 O O . LYS A 1 112 ? 4.282 -12.568 -9.769 1.00 91.12 112 LYS A O 1
ATOM 888 N N . MET A 1 113 ? 3.827 -10.639 -8.701 1.00 93.81 113 MET A N 1
ATOM 889 C CA . MET A 1 113 ? 3.997 -9.775 -9.865 1.00 93.81 113 MET A CA 1
ATOM 890 C C . MET A 1 113 ? 5.422 -9.846 -10.398 1.00 93.81 113 MET A C 1
ATOM 892 O O . MET A 1 113 ? 5.608 -10.069 -11.588 1.00 93.81 113 MET A O 1
ATOM 896 N N . ASN A 1 114 ? 6.425 -9.750 -9.523 1.00 92.12 114 ASN A N 1
ATOM 897 C CA . ASN A 1 114 ? 7.828 -9.870 -9.908 1.00 92.12 114 ASN A CA 1
ATOM 898 C C . ASN A 1 114 ? 8.134 -11.244 -10.525 1.00 92.12 114 ASN A C 1
ATOM 900 O O . ASN A 1 114 ? 8.840 -11.339 -11.529 1.00 92.12 114 ASN A O 1
ATOM 904 N N . TYR A 1 115 ? 7.558 -12.320 -9.980 1.00 94.06 115 TYR A N 1
ATOM 905 C CA . TYR A 1 115 ? 7.668 -13.649 -10.578 1.00 94.06 115 TYR A CA 1
ATOM 906 C C . TYR A 1 115 ? 7.071 -13.692 -11.993 1.00 94.06 115 TYR A C 1
ATOM 908 O O . TYR A 1 115 ? 7.723 -14.164 -12.919 1.00 94.06 115 TYR A O 1
ATOM 916 N N . VAL A 1 116 ? 5.854 -13.183 -12.197 1.00 95.12 116 VAL A N 1
ATOM 917 C CA . VAL A 1 116 ? 5.224 -13.148 -13.530 1.00 95.12 116 VAL A CA 1
ATOM 918 C C . VAL A 1 116 ? 6.043 -12.289 -14.495 1.00 95.12 116 VAL A C 1
ATOM 920 O O . VAL A 1 116 ? 6.356 -12.732 -15.599 1.00 95.12 116 VAL A O 1
ATOM 923 N N . PHE A 1 117 ? 6.447 -11.100 -14.049 1.00 93.94 117 PHE A N 1
ATOM 924 C CA . PHE A 1 117 ? 7.238 -10.150 -14.816 1.00 93.94 117 PHE A CA 1
ATOM 925 C C . PHE A 1 117 ? 8.533 -10.783 -15.334 1.00 93.94 117 PHE A C 1
ATOM 927 O O . PHE A 1 117 ? 8.769 -10.817 -16.538 1.00 93.94 117 PHE A O 1
ATOM 934 N N . THR A 1 118 ? 9.330 -11.366 -14.437 1.00 92.81 118 THR A N 1
ATOM 935 C CA . THR A 1 118 ? 10.635 -11.966 -14.770 1.00 92.81 118 THR A CA 1
ATOM 936 C C . THR A 1 118 ? 10.549 -13.191 -15.681 1.00 92.81 118 THR A C 1
ATOM 938 O O . THR A 1 118 ? 11.520 -13.491 -16.373 1.00 92.81 118 THR A O 1
ATOM 941 N N . ASN A 1 119 ? 9.414 -13.900 -15.700 1.00 95.31 119 ASN A N 1
ATOM 942 C CA . ASN A 1 119 ? 9.235 -15.095 -16.529 1.00 95.31 119 ASN A CA 1
ATOM 943 C C . ASN A 1 119 ? 8.596 -14.804 -17.893 1.00 95.31 119 ASN A C 1
ATOM 945 O O . ASN A 1 119 ? 8.836 -15.555 -18.837 1.00 95.31 119 ASN A O 1
ATOM 949 N N . LEU A 1 120 ? 7.767 -13.761 -18.004 1.00 95.31 120 LEU A N 1
ATOM 950 C CA . LEU A 1 120 ? 6.962 -13.508 -19.206 1.00 95.31 120 LEU A CA 1
ATOM 951 C C . LEU A 1 120 ? 7.368 -12.254 -19.982 1.00 95.31 120 LEU A C 1
ATOM 953 O O . LEU A 1 120 ? 7.040 -12.146 -21.162 1.00 95.31 120 LEU A O 1
ATOM 957 N N . PHE A 1 121 ? 8.082 -11.321 -19.355 1.00 93.38 121 PHE A N 1
ATOM 958 C CA . PHE A 1 121 ? 8.407 -10.029 -19.949 1.00 93.38 121 PHE A CA 1
ATOM 959 C C . PHE A 1 121 ? 9.919 -9.807 -20.002 1.00 93.38 121 PHE A C 1
ATOM 961 O O . PHE A 1 121 ? 10.685 -10.289 -19.170 1.00 93.38 121 PHE A O 1
ATOM 968 N N . ASN A 1 122 ? 10.367 -9.063 -21.013 1.00 93.25 122 ASN A N 1
ATOM 969 C CA . ASN A 1 122 ? 11.771 -8.682 -21.175 1.00 93.25 122 ASN A CA 1
ATOM 970 C C . ASN A 1 122 ? 11.888 -7.267 -21.771 1.00 93.25 122 ASN A C 1
ATOM 972 O O . ASN A 1 122 ? 12.459 -7.118 -22.861 1.00 93.25 122 ASN A O 1
ATOM 976 N N . PRO A 1 123 ? 11.312 -6.248 -21.103 1.00 91.00 123 PRO A N 1
ATOM 977 C CA . PRO A 1 123 ? 11.223 -4.901 -21.651 1.00 91.00 123 PRO A CA 1
ATOM 978 C C . PRO A 1 123 ? 12.611 -4.294 -21.862 1.00 91.00 123 PRO A C 1
ATOM 980 O O . PRO A 1 123 ? 13.550 -4.534 -21.098 1.00 91.00 123 PRO A O 1
ATOM 983 N N . LYS A 1 124 ? 12.742 -3.508 -22.929 1.00 90.38 124 LYS A N 1
ATOM 984 C CA . LYS A 1 124 ? 13.965 -2.793 -23.322 1.00 90.38 124 LYS A CA 1
ATOM 985 C C . LYS A 1 124 ? 13.868 -1.295 -23.078 1.00 90.38 124 LYS A C 1
ATOM 987 O O . LYS A 1 124 ? 14.898 -0.624 -23.027 1.00 90.38 124 LYS A O 1
ATOM 992 N N . MET A 1 125 ? 12.651 -0.785 -22.922 1.00 90.56 125 MET A N 1
ATOM 993 C CA . MET A 1 125 ? 12.358 0.628 -22.706 1.00 90.56 125 MET A CA 1
ATOM 994 C C . MET A 1 125 ? 11.479 0.825 -21.470 1.00 90.56 125 MET A C 1
ATOM 996 O O . MET A 1 125 ? 10.789 -0.093 -21.029 1.00 90.56 125 MET A O 1
ATOM 1000 N N . MET A 1 126 ? 11.495 2.043 -20.924 1.00 87.94 126 MET A N 1
ATOM 1001 C CA . MET A 1 126 ? 10.707 2.393 -19.738 1.00 87.94 126 MET A CA 1
ATOM 1002 C C . MET A 1 126 ? 9.196 2.263 -19.981 1.00 87.94 126 MET A C 1
ATOM 1004 O O . MET A 1 126 ? 8.476 1.830 -19.086 1.00 87.94 126 MET A O 1
ATOM 1008 N N . ASP A 1 127 ? 8.733 2.576 -21.191 1.00 91.38 127 ASP A N 1
ATOM 1009 C CA . ASP A 1 127 ? 7.315 2.473 -21.552 1.00 91.38 127 ASP A CA 1
ATOM 1010 C C . ASP A 1 127 ? 6.862 1.007 -21.606 1.00 91.38 127 ASP A C 1
ATOM 1012 O O . ASP A 1 127 ? 5.830 0.663 -21.040 1.00 91.38 127 ASP A O 1
ATOM 1016 N N . GLU A 1 128 ? 7.684 0.115 -22.173 1.00 92.81 128 GLU A N 1
ATOM 1017 C CA . GLU A 1 128 ? 7.420 -1.334 -22.173 1.00 92.81 128 GLU A CA 1
ATOM 1018 C C . GLU A 1 128 ? 7.423 -1.912 -20.749 1.00 92.81 128 GLU A C 1
ATOM 1020 O O . GLU A 1 128 ? 6.648 -2.813 -20.432 1.00 92.81 128 GLU A O 1
ATOM 1025 N N . LEU A 1 129 ? 8.302 -1.400 -19.877 1.00 91.75 129 LEU A N 1
ATOM 1026 C CA . LEU A 1 129 ? 8.334 -1.773 -18.463 1.00 91.75 129 LEU A CA 1
ATOM 1027 C C . LEU A 1 129 ? 7.044 -1.342 -17.752 1.00 91.75 129 LEU A C 1
ATOM 1029 O O . LEU A 1 129 ? 6.460 -2.142 -17.025 1.00 91.75 129 LEU A O 1
ATOM 1033 N N . SER A 1 130 ? 6.600 -0.104 -17.979 1.00 92.31 130 SER A N 1
ATOM 1034 C CA . SER A 1 130 ? 5.351 0.431 -17.426 1.00 92.31 130 SER A CA 1
ATOM 1035 C C . SER A 1 130 ? 4.152 -0.398 -17.881 1.00 92.31 130 SER A C 1
ATOM 1037 O O . SER A 1 130 ? 3.386 -0.870 -17.043 1.00 92.31 130 SER A O 1
ATOM 1039 N N . GLU A 1 131 ? 4.031 -0.640 -19.187 1.00 94.75 131 G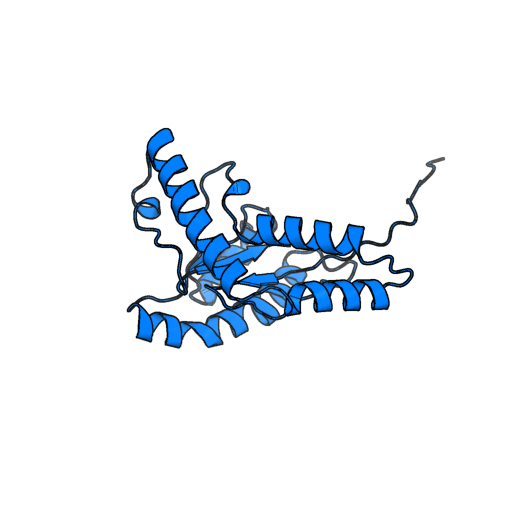LU A N 1
ATOM 1040 C CA . GLU A 1 131 ? 2.931 -1.405 -19.774 1.00 94.75 131 GLU A CA 1
ATOM 1041 C C . GLU A 1 131 ? 2.878 -2.833 -19.220 1.00 94.75 131 GLU A C 1
ATOM 1043 O O . GLU A 1 131 ? 1.822 -3.290 -18.785 1.00 94.75 131 GLU A O 1
ATOM 1048 N N . ALA A 1 132 ? 4.023 -3.519 -19.146 1.00 94.56 132 ALA A N 1
ATOM 1049 C CA . ALA A 1 132 ? 4.101 -4.862 -18.579 1.00 94.56 132 ALA A CA 1
ATOM 1050 C C . ALA A 1 132 ? 3.624 -4.906 -17.119 1.00 94.56 132 ALA A C 1
ATOM 1052 O O . ALA A 1 132 ? 2.871 -5.802 -16.741 1.00 94.56 132 ALA A O 1
ATOM 1053 N N . ILE A 1 133 ? 4.041 -3.940 -16.296 1.00 94.19 133 ILE A N 1
ATOM 1054 C CA . ILE A 1 133 ? 3.642 -3.875 -14.887 1.00 94.19 133 ILE A CA 1
ATOM 1055 C C . ILE A 1 133 ? 2.130 -3.626 -14.759 1.00 94.19 133 ILE A C 1
ATOM 1057 O O . ILE A 1 133 ? 1.484 -4.307 -13.961 1.00 94.19 133 ILE A O 1
ATOM 1061 N N . HIS A 1 134 ? 1.560 -2.716 -15.557 1.00 95.25 134 HIS A N 1
ATOM 1062 C CA . HIS A 1 134 ? 0.115 -2.462 -15.567 1.00 95.25 134 HIS A CA 1
ATOM 1063 C C . HIS A 1 134 ? -0.683 -3.689 -16.016 1.00 95.25 134 HIS A C 1
ATOM 1065 O O . HIS A 1 134 ? -1.622 -4.075 -15.330 1.00 95.25 134 HIS A O 1
ATOM 1071 N N . ILE A 1 135 ? -0.260 -4.375 -17.086 1.00 95.62 135 ILE A N 1
ATOM 1072 C CA . ILE A 1 135 ? -0.897 -5.625 -17.534 1.00 95.62 135 ILE A CA 1
ATOM 1073 C C . ILE A 1 135 ? -0.924 -6.651 -16.401 1.00 95.62 135 ILE A C 1
ATOM 1075 O O . ILE A 1 135 ? -1.947 -7.292 -16.166 1.00 95.62 135 ILE A O 1
ATOM 1079 N N . ILE A 1 136 ? 0.191 -6.832 -15.692 1.00 95.50 136 ILE A N 1
ATOM 1080 C CA . ILE A 1 136 ? 0.253 -7.796 -14.592 1.00 95.50 136 ILE A CA 1
ATOM 1081 C C . ILE A 1 136 ? -0.684 -7.374 -13.459 1.00 95.50 136 ILE A C 1
ATOM 1083 O O . ILE A 1 136 ? -1.406 -8.226 -12.951 1.00 95.50 136 ILE A O 1
ATOM 1087 N N . TRP A 1 137 ? -0.685 -6.094 -13.074 1.00 95.12 137 TRP A N 1
ATOM 1088 C CA . TRP A 1 137 ? -1.566 -5.579 -12.026 1.00 95.12 137 TRP A CA 1
ATOM 1089 C C . TRP A 1 137 ? -3.040 -5.787 -12.389 1.00 95.12 137 TRP A C 1
ATOM 1091 O O . TRP A 1 137 ? -3.777 -6.441 -11.658 1.00 95.12 137 TRP A O 1
ATOM 1101 N N . ASP A 1 138 ? -3.462 -5.343 -13.570 1.00 94.25 138 ASP A N 1
ATOM 1102 C CA . ASP A 1 138 ? -4.863 -5.373 -14.006 1.00 94.25 138 ASP A CA 1
ATOM 1103 C C . ASP A 1 138 ? -5.396 -6.790 -14.275 1.00 94.25 138 ASP A C 1
ATOM 1105 O O . ASP A 1 138 ? -6.605 -7.002 -14.361 1.00 94.25 138 ASP A O 1
ATOM 1109 N N . THR A 1 139 ? -4.506 -7.780 -14.388 1.00 93.75 139 THR A N 1
ATOM 1110 C CA . THR A 1 139 ? -4.872 -9.190 -14.595 1.00 93.75 139 THR A CA 1
ATOM 1111 C C . THR A 1 139 ? -4.875 -10.021 -13.315 1.00 93.75 139 THR A C 1
ATOM 1113 O O . THR A 1 139 ? -5.149 -11.224 -13.378 1.00 93.75 139 THR A O 1
ATOM 1116 N N . ILE A 1 140 ? -4.612 -9.416 -12.149 1.00 92.06 140 ILE A N 1
ATOM 1117 C CA . ILE A 1 140 ? -4.726 -10.110 -10.864 1.00 92.06 140 ILE A CA 1
ATOM 1118 C C . ILE A 1 140 ? -6.185 -10.558 -10.663 1.00 92.06 140 ILE A C 1
ATOM 1120 O O . ILE A 1 140 ? -7.093 -9.726 -10.626 1.00 92.06 140 ILE A O 1
ATOM 1124 N N . PRO A 1 141 ? -6.450 -11.868 -10.497 1.00 90.44 141 PRO A N 1
ATOM 1125 C CA . PRO A 1 141 ? -7.812 -12.342 -10.301 1.00 90.44 141 PRO A CA 1
ATOM 1126 C C . PRO A 1 141 ? -8.392 -11.879 -8.961 1.00 90.44 141 PRO A C 1
ATOM 1128 O O . PRO A 1 141 ? -7.737 -11.986 -7.923 1.00 90.44 141 PRO A O 1
ATOM 1131 N N . PHE A 1 142 ? -9.666 -11.492 -8.966 1.00 87.69 142 PHE A N 1
ATOM 1132 C CA . PHE A 1 142 ? -10.436 -11.144 -7.765 1.00 87.69 142 PHE A CA 1
ATOM 1133 C C . PHE A 1 142 ? -10.328 -12.212 -6.660 1.00 87.69 142 PHE A C 1
ATOM 1135 O O . PHE A 1 142 ? -10.037 -11.904 -5.503 1.00 87.69 142 PHE A O 1
ATOM 1142 N N . ASP A 1 143 ? -10.470 -13.490 -7.029 1.00 88.62 143 ASP A N 1
ATOM 1143 C CA . ASP A 1 143 ? -10.376 -14.615 -6.090 1.00 88.62 143 ASP A CA 1
ATOM 1144 C C . ASP A 1 143 ? -8.981 -14.738 -5.460 1.00 88.62 143 ASP A C 1
ATOM 1146 O O . ASP A 1 143 ? -8.840 -15.196 -4.324 1.00 88.62 143 ASP A O 1
ATOM 1150 N N . HIS A 1 144 ? -7.937 -14.303 -6.175 1.00 90.12 144 HIS A N 1
ATOM 1151 C CA . HIS A 1 144 ? -6.576 -14.291 -5.651 1.00 90.12 144 HIS A CA 1
ATOM 1152 C C . HIS A 1 144 ? -6.415 -13.241 -4.548 1.00 90.12 144 HIS A C 1
ATOM 1154 O O . HIS A 1 144 ? -5.849 -13.555 -3.501 1.00 90.12 144 HIS A O 1
ATOM 1160 N N . LEU A 1 145 ? -6.955 -12.032 -4.742 1.00 88.38 145 LEU A N 1
ATOM 1161 C CA . LEU A 1 145 ? -6.962 -10.979 -3.719 1.00 88.38 145 LEU A CA 1
ATOM 1162 C C . LEU A 1 145 ? -7.754 -11.417 -2.479 1.00 88.38 145 LEU A C 1
ATOM 1164 O O . LEU A 1 145 ? -7.274 -11.277 -1.353 1.00 88.38 145 LEU A O 1
ATOM 1168 N N . GLY A 1 146 ? -8.918 -12.042 -2.678 1.00 85.19 146 GLY A N 1
ATOM 1169 C CA . GLY A 1 146 ? -9.710 -12.608 -1.583 1.00 85.19 146 GLY A CA 1
ATOM 1170 C C . GLY A 1 146 ? -8.950 -13.677 -0.786 1.00 85.19 146 GLY A C 1
ATOM 1171 O O . GLY A 1 146 ? -8.883 -13.614 0.444 1.00 85.19 146 GLY A O 1
ATOM 1172 N N . ALA A 1 147 ? -8.318 -14.635 -1.472 1.00 86.00 147 ALA A N 1
ATOM 1173 C CA . ALA A 1 147 ? -7.524 -15.685 -0.828 1.00 86.00 147 ALA A CA 1
ATOM 1174 C C . ALA A 1 147 ? -6.290 -15.130 -0.096 1.00 86.00 147 ALA A C 1
ATOM 1176 O O . ALA A 1 147 ? -5.939 -15.604 0.990 1.00 86.00 147 ALA A O 1
ATOM 1177 N N . LEU A 1 148 ? -5.642 -14.111 -0.665 1.00 86.19 148 LEU A N 1
ATOM 1178 C CA . LEU A 1 148 ? -4.497 -13.438 -0.064 1.00 86.19 148 LEU A CA 1
ATOM 117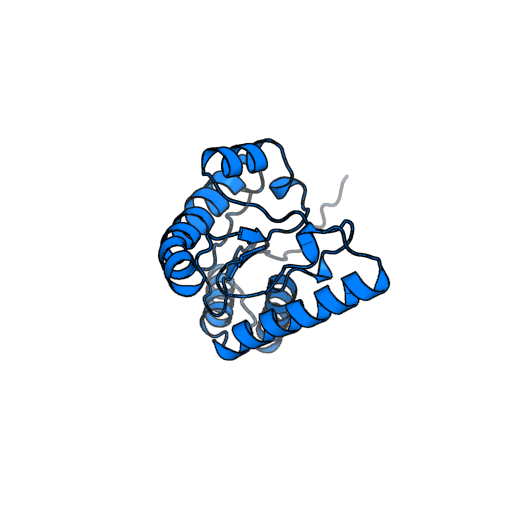9 C C . LEU A 1 148 ? -4.868 -12.814 1.286 1.00 86.19 148 LEU A C 1
ATOM 1181 O O . LEU A 1 148 ? -4.172 -13.057 2.277 1.00 86.19 148 LEU A O 1
ATOM 1185 N N . LEU A 1 149 ? -5.988 -12.095 1.350 1.00 82.81 149 LEU A N 1
ATOM 1186 C CA . LEU A 1 149 ? -6.485 -11.503 2.593 1.00 82.81 149 LEU A CA 1
ATOM 1187 C C . LEU A 1 149 ? -6.891 -12.556 3.622 1.00 82.81 149 LEU A C 1
ATOM 1189 O O . LEU A 1 149 ? -6.467 -12.475 4.775 1.00 82.81 149 LEU A O 1
ATOM 1193 N N . ALA A 1 150 ? -7.615 -13.597 3.204 1.00 80.44 150 ALA A N 1
ATOM 1194 C CA . ALA A 1 150 ? -7.980 -14.700 4.093 1.00 80.44 150 ALA A CA 1
ATOM 1195 C C . ALA A 1 150 ? -6.740 -15.374 4.712 1.00 80.44 150 ALA A C 1
ATOM 1197 O O . ALA A 1 150 ? -6.722 -15.713 5.898 1.00 80.44 150 ALA A O 1
ATOM 1198 N N . SER A 1 151 ? -5.664 -15.517 3.930 1.00 80.75 151 SER A N 1
ATOM 1199 C CA . SER A 1 151 ? -4.398 -16.065 4.419 1.00 80.75 151 SER A CA 1
ATOM 1200 C C . SER A 1 151 ? -3.716 -15.166 5.458 1.00 80.75 151 SER A C 1
ATOM 1202 O O . SER A 1 151 ? -3.023 -15.681 6.339 1.00 80.75 151 SER A O 1
ATOM 1204 N N . MET A 1 152 ? -3.910 -13.842 5.389 1.00 78.62 152 MET A N 1
ATOM 1205 C CA . MET A 1 152 ? -3.363 -12.924 6.389 1.00 78.62 152 MET A CA 1
ATOM 1206 C C . MET A 1 152 ? -4.080 -13.027 7.717 1.00 78.62 152 MET A C 1
ATOM 1208 O O . MET A 1 152 ? -3.401 -13.051 8.741 1.00 78.62 152 MET A O 1
ATOM 1212 N N . SER A 1 153 ? -5.405 -13.202 7.708 1.00 75.38 153 SER A N 1
ATOM 1213 C CA . SER A 1 153 ? -6.176 -13.485 8.926 1.00 75.38 153 SER A CA 1
ATOM 1214 C C . SER A 1 153 ? -5.587 -14.671 9.668 1.00 75.38 153 SER A C 1
ATOM 1216 O O . SER A 1 153 ? -5.278 -14.577 10.853 1.00 75.38 153 SER A O 1
ATOM 1218 N N . ALA A 1 154 ? -5.323 -15.764 8.950 1.00 77.25 154 ALA A N 1
ATOM 1219 C CA . ALA A 1 154 ? -4.722 -16.952 9.537 1.00 77.25 154 ALA A CA 1
ATOM 1220 C C . ALA A 1 154 ? -3.306 -16.692 10.086 1.00 77.25 154 ALA A C 1
ATOM 1222 O O . ALA A 1 154 ? -3.011 -17.073 11.219 1.00 77.25 154 ALA A O 1
ATOM 1223 N N . ARG A 1 155 ? -2.428 -16.020 9.321 1.00 77.19 155 ARG A N 1
ATOM 1224 C CA . ARG A 1 155 ? -1.054 -15.714 9.772 1.00 77.19 155 ARG A CA 1
ATOM 1225 C C . ARG A 1 155 ? -1.032 -14.788 10.985 1.00 77.19 155 ARG A C 1
ATOM 1227 O O . ARG A 1 155 ? -0.235 -15.016 11.892 1.00 77.19 155 ARG A O 1
ATOM 1234 N N . MET A 1 156 ? -1.910 -13.789 11.023 1.00 75.56 156 MET A N 1
ATOM 1235 C CA . MET A 1 156 ? -2.020 -12.871 12.152 1.00 75.56 156 MET A CA 1
ATOM 1236 C C . MET A 1 156 ? -2.488 -13.614 13.401 1.00 75.56 156 MET A C 1
ATOM 1238 O O . MET A 1 156 ? -1.827 -13.533 14.427 1.00 75.56 156 MET A O 1
ATOM 1242 N N . LEU A 1 157 ? -3.536 -14.438 13.304 1.00 75.44 157 LEU A N 1
ATOM 1243 C CA . LEU A 1 157 ? -3.984 -15.273 14.424 1.00 75.44 157 LEU A CA 1
ATOM 1244 C C . LEU A 1 157 ? -2.860 -16.178 14.955 1.00 75.44 157 LEU A C 1
ATOM 1246 O O . LEU A 1 157 ? -2.648 -16.246 16.164 1.00 75.44 157 LEU A O 1
ATOM 1250 N N . MET A 1 158 ? -2.077 -16.801 14.067 1.00 76.12 158 MET A N 1
ATOM 1251 C CA . MET A 1 158 ? -0.905 -17.594 14.464 1.00 76.12 158 MET A CA 1
ATOM 1252 C C . MET A 1 158 ? 0.193 -16.756 15.137 1.00 76.12 158 MET A C 1
ATOM 1254 O O . MET A 1 158 ? 0.867 -17.241 16.045 1.00 76.12 158 MET A O 1
ATOM 1258 N N . PHE A 1 159 ? 0.418 -15.523 14.678 1.00 75.19 159 PHE A N 1
ATOM 1259 C CA . PHE A 1 159 ? 1.388 -14.608 15.282 1.00 75.19 159 PHE A CA 1
ATOM 1260 C C . PHE A 1 159 ? 0.957 -14.188 16.693 1.00 75.19 159 PHE A C 1
ATOM 1262 O O . PHE A 1 159 ? 1.780 -14.181 17.610 1.00 75.19 159 PHE A O 1
ATOM 1269 N N . LEU A 1 160 ? -0.328 -13.876 16.868 1.00 73.00 160 LEU A N 1
ATOM 1270 C CA . LEU A 1 160 ? -0.919 -13.472 18.142 1.00 73.00 160 LEU A CA 1
ATOM 1271 C C . LEU A 1 160 ? -0.901 -14.606 19.174 1.00 73.00 160 LEU A C 1
ATOM 1273 O O . LEU A 1 160 ? -0.543 -14.359 20.325 1.00 73.00 160 LEU A O 1
ATOM 1277 N N . ASP A 1 161 ? -1.208 -15.837 18.758 1.00 74.69 161 ASP A N 1
ATOM 1278 C CA . ASP A 1 161 ? -1.139 -17.032 19.612 1.00 74.69 161 ASP A CA 1
ATOM 1279 C C . ASP A 1 161 ? 0.282 -17.275 20.150 1.00 74.69 161 ASP A C 1
ATOM 1281 O O . ASP A 1 161 ? 0.479 -17.552 21.332 1.00 74.69 161 ASP A O 1
ATOM 1285 N N . LYS A 1 162 ? 1.304 -17.084 19.304 1.00 74.31 162 LYS A N 1
ATOM 1286 C CA . LYS A 1 162 ? 2.707 -17.312 19.683 1.00 74.31 162 LYS A CA 1
ATOM 1287 C C . LYS A 1 162 ? 3.308 -16.229 20.576 1.00 74.31 162 LYS A C 1
ATOM 1289 O O . LYS A 1 162 ? 4.174 -16.546 21.387 1.00 74.31 162 LYS A O 1
ATOM 1294 N N . ASN A 1 163 ? 2.917 -14.967 20.395 1.00 69.06 163 ASN A N 1
ATOM 1295 C CA . ASN A 1 163 ? 3.614 -13.825 21.004 1.00 69.06 163 ASN A CA 1
ATOM 1296 C C . ASN A 1 163 ? 2.800 -13.082 22.075 1.00 69.06 163 ASN A C 1
ATOM 1298 O O . ASN A 1 163 ? 3.351 -12.219 22.757 1.00 69.06 163 ASN A O 1
ATOM 1302 N N . GLY A 1 164 ? 1.514 -13.411 22.244 1.00 62.81 164 GLY A N 1
ATOM 1303 C CA . GLY A 1 164 ? 0.587 -12.627 23.055 1.00 62.81 164 GLY A CA 1
ATOM 1304 C C . GLY A 1 164 ? 0.187 -11.327 22.346 1.00 62.81 164 GLY A C 1
ATOM 1305 O O . GLY A 1 164 ? 1.012 -10.613 21.776 1.00 62.81 164 GLY A O 1
ATOM 1306 N N . ALA A 1 165 ? -1.105 -11.006 22.359 1.00 57.00 165 ALA A N 1
ATOM 1307 C CA . ALA A 1 165 ? -1.658 -9.902 21.581 1.00 57.00 165 ALA A CA 1
ATOM 1308 C C . ALA A 1 165 ? -2.101 -8.727 22.462 1.00 57.00 165 ALA A C 1
ATOM 1310 O O . ALA A 1 165 ? -2.993 -8.916 23.291 1.00 57.00 165 ALA A O 1
ATOM 1311 N N . PRO A 1 166 ? -1.590 -7.501 22.237 1.00 57.78 166 PRO A N 1
ATOM 1312 C CA . PRO A 1 166 ? -2.316 -6.285 22.595 1.00 57.78 166 PRO A CA 1
ATOM 1313 C C . PRO A 1 166 ? -3.746 -6.301 22.029 1.00 57.78 166 PRO A C 1
ATOM 1315 O O . PRO A 1 166 ? -3.971 -6.779 20.917 1.00 57.78 166 PRO A O 1
ATOM 1318 N N . THR A 1 167 ? -4.707 -5.766 22.783 1.00 53.94 167 THR A N 1
ATOM 1319 C CA . THR A 1 167 ? -6.154 -5.874 22.512 1.00 53.94 167 THR A CA 1
ATOM 1320 C C . THR A 1 167 ? -6.547 -5.415 21.103 1.00 53.94 167 THR A C 1
ATOM 1322 O O . THR A 1 167 ? -7.388 -6.038 20.469 1.00 53.94 167 THR A O 1
ATOM 1325 N N . GLN A 1 168 ? -5.863 -4.399 20.564 1.00 57.12 168 GLN A N 1
ATOM 1326 C CA . GLN A 1 168 ? -6.121 -3.825 19.234 1.00 57.12 168 GLN A CA 1
ATOM 1327 C C . GLN A 1 168 ? -5.881 -4.779 18.046 1.00 57.12 168 GLN A C 1
ATOM 1329 O O . GLN A 1 168 ? -6.266 -4.467 16.924 1.00 57.12 168 GLN A O 1
ATOM 1334 N N . TRP A 1 169 ? -5.227 -5.925 18.260 1.00 61.53 169 TRP A N 1
ATOM 1335 C CA . TRP A 1 169 ? -4.961 -6.907 17.202 1.00 61.53 169 TRP A CA 1
ATOM 1336 C C . TRP A 1 169 ? -5.943 -8.076 17.189 1.00 61.53 169 TRP A C 1
ATOM 1338 O O . TRP A 1 169 ? -6.034 -8.786 16.192 1.00 61.53 169 TRP A O 1
ATOM 1348 N N . GLN A 1 170 ? -6.631 -8.309 18.309 1.00 53.97 170 GLN A N 1
ATOM 1349 C CA . GLN A 1 170 ? -7.476 -9.489 18.504 1.00 53.97 170 GLN A CA 1
ATOM 1350 C C . GLN A 1 170 ? -8.789 -9.404 17.708 1.00 53.97 170 GLN A C 1
ATOM 1352 O O . GLN A 1 170 ? -9.420 -10.426 17.463 1.00 53.97 170 GLN A O 1
ATOM 1357 N N . GLU A 1 171 ? -9.165 -8.202 17.266 1.00 57.22 171 GLU A N 1
ATOM 1358 C CA . GLU A 1 171 ? -10.404 -7.918 16.530 1.00 57.22 171 GLU A CA 1
ATOM 1359 C C . GLU A 1 171 ? -10.181 -7.734 15.016 1.00 57.22 171 GLU A C 1
ATOM 1361 O O . GLU A 1 171 ? -11.088 -7.330 14.292 1.00 57.22 171 GLU A O 1
ATOM 1366 N N . LEU A 1 172 ? -8.983 -8.038 14.500 1.00 59.53 172 LEU A N 1
ATOM 1367 C CA . LEU A 1 172 ? -8.682 -7.885 13.075 1.00 59.53 172 LEU A CA 1
ATOM 1368 C C . LEU A 1 172 ? -9.340 -8.979 12.233 1.00 59.53 172 LEU A C 1
ATOM 1370 O O . LEU A 1 172 ? -8.784 -10.058 12.024 1.00 59.53 172 LEU A O 1
ATOM 1374 N N . TYR A 1 173 ? -10.503 -8.658 11.680 1.00 61.47 173 TYR A N 1
ATOM 1375 C CA . TYR A 1 173 ? -11.115 -9.424 10.602 1.00 61.47 173 TYR A CA 1
ATOM 1376 C C . TYR A 1 173 ? -10.702 -8.821 9.269 1.00 61.47 173 TYR A C 1
ATOM 1378 O O . TYR A 1 173 ? -11.231 -7.779 8.884 1.00 61.47 173 TYR A O 1
ATOM 1386 N N . PHE A 1 174 ? -9.751 -9.445 8.562 1.00 65.94 174 PHE A N 1
ATOM 1387 C CA . PHE A 1 174 ? -9.319 -8.874 7.291 1.00 65.94 174 PHE A CA 1
ATOM 1388 C C . PHE A 1 174 ? -10.428 -8.959 6.234 1.00 65.94 174 PHE A C 1
ATOM 1390 O O . PHE A 1 174 ? -10.860 -10.054 5.871 1.00 65.94 174 PHE A O 1
ATOM 1397 N N . ASN A 1 175 ? -10.930 -7.807 5.787 1.00 64.88 175 ASN A N 1
ATOM 1398 C CA . ASN A 1 175 ? -12.075 -7.674 4.886 1.00 64.88 175 ASN A CA 1
ATOM 1399 C C . ASN A 1 175 ? -12.015 -6.320 4.136 1.00 64.88 175 ASN A 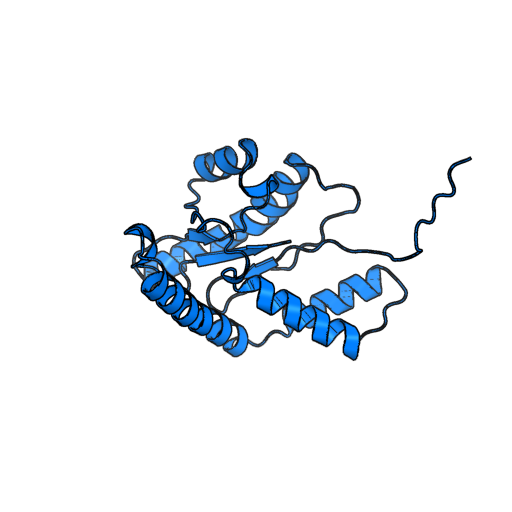C 1
ATOM 1401 O O . ASN A 1 175 ? -10.961 -5.690 4.048 1.00 64.88 175 ASN A O 1
ATOM 1405 N N . ILE A 1 176 ? -13.135 -5.869 3.565 1.00 62.56 176 ILE A N 1
ATOM 1406 C CA . ILE A 1 176 ? -13.222 -4.591 2.835 1.00 62.56 176 ILE A CA 1
ATOM 1407 C C . ILE A 1 176 ? -13.025 -3.342 3.718 1.00 62.56 176 ILE A C 1
ATOM 1409 O O . ILE A 1 176 ? -13.089 -2.235 3.204 1.00 62.56 176 ILE A O 1
ATOM 1413 N N . THR A 1 177 ? -12.827 -3.479 5.032 1.00 72.25 177 THR A N 1
ATOM 1414 C CA . THR A 1 177 ? -12.555 -2.340 5.916 1.00 72.25 177 THR A CA 1
ATOM 1415 C C . THR A 1 177 ? -11.083 -1.950 5.916 1.00 72.25 177 THR A C 1
ATOM 1417 O O . THR A 1 177 ? -10.754 -0.908 6.472 1.00 72.25 177 THR A O 1
ATOM 1420 N N . GLN A 1 178 ? -10.166 -2.732 5.327 1.00 75.56 178 GLN A N 1
ATOM 1421 C CA . GLN A 1 178 ? -8.741 -2.376 5.336 1.00 75.56 178 GLN A CA 1
ATOM 1422 C C . GLN A 1 178 ? -8.175 -2.094 3.961 1.00 75.56 178 GLN A C 1
ATOM 1424 O O . GLN A 1 178 ? -8.419 -2.825 3.006 1.00 75.56 178 GLN A O 1
ATOM 1429 N N . VAL A 1 179 ? -7.369 -1.041 3.902 1.00 79.00 179 VAL A N 1
ATOM 1430 C CA . VAL A 1 179 ? -6.687 -0.577 2.699 1.00 79.00 179 VAL A CA 1
ATOM 1431 C C . VAL A 1 179 ? -5.200 -0.824 2.886 1.00 79.00 179 VAL A C 1
ATOM 1433 O O . VAL A 1 179 ? -4.569 -0.158 3.701 1.00 79.00 179 VAL A O 1
ATOM 1436 N N . PHE A 1 180 ? -4.648 -1.785 2.154 1.00 80.00 180 PHE A N 1
ATOM 1437 C CA . PHE A 1 180 ? -3.236 -2.151 2.211 1.00 80.00 180 PHE A CA 1
ATOM 1438 C C . PHE A 1 180 ? -2.456 -1.444 1.128 1.00 80.00 180 PHE A C 1
ATOM 1440 O O . PHE A 1 180 ? -2.841 -1.521 -0.037 1.00 80.00 180 PHE A O 1
ATOM 1447 N N . ILE A 1 181 ? -1.357 -0.798 1.508 1.00 75.12 181 ILE A N 1
ATOM 1448 C CA . ILE A 1 181 ? -0.500 -0.058 0.585 1.00 75.12 181 ILE A CA 1
ATOM 1449 C C . ILE A 1 181 ? 0.976 -0.373 0.838 1.00 75.12 181 ILE A C 1
ATOM 1451 O O . ILE A 1 181 ? 1.368 -0.681 1.966 1.00 75.12 181 ILE A O 1
ATOM 1455 N N . SER A 1 182 ? 1.788 -0.306 -0.216 1.00 76.88 182 SER A N 1
ATOM 1456 C CA . SER A 1 182 ? 3.254 -0.423 -0.159 1.00 76.88 182 SER A CA 1
ATOM 1457 C C . SER A 1 182 ? 3.883 0.111 -1.458 1.00 76.88 182 SER A C 1
ATOM 1459 O O . SER A 1 182 ? 3.155 0.427 -2.408 1.00 76.88 182 SER A O 1
ATOM 1461 N N . PHE A 1 183 ? 5.209 0.259 -1.473 1.00 66.00 183 PHE A N 1
ATOM 1462 C CA . PHE A 1 183 ? 6.026 0.844 -2.547 1.00 66.00 183 PHE A CA 1
ATOM 1463 C C . PHE A 1 183 ? 7.055 -0.132 -3.141 1.00 66.00 183 PHE A C 1
ATOM 1465 O O . PHE A 1 183 ? 7.298 -1.190 -2.524 1.00 66.00 183 PHE A O 1
#

pLDDT: mean 82.04, std 14.39, range [22.86, 96.31]

Organism: NCBI:txid1389203

=== Feature glossary ===
Legend for the data blocks above and below:

— What the protein is —

The amino-acid sequence is the protein's primary structure: the linear order of residues from the N-terminus to the C-terminus, written in one-letter code. Everything else here — the 3D coordinates, the secondary structure, the domain annotations — is ultimately a consequence of this string.

Database cross-references. InterPro integrates a dozen domain/family signature databases into unified entries with residue-range hits. GO terms attach function/process/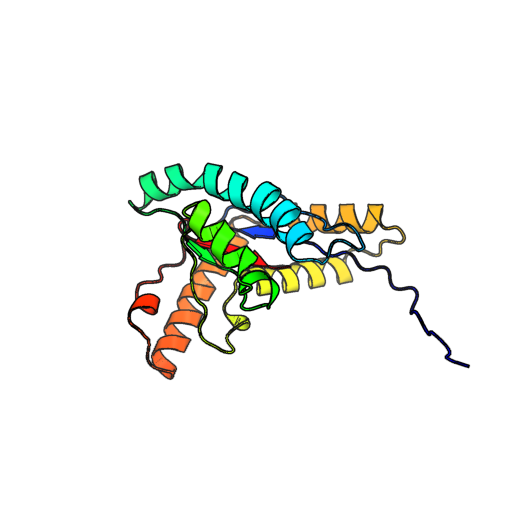location labels with evidence codes. CATH codes position the fold in a four-level structural taxonomy. Organism is the NCBI-taxonomy species name.

— Where its atoms are —

The mmCIF block holds the 3D Cartesian coordinates of each backbone atom (N, Cα, C, O) in ångströms. mmCIF is the PDB's canonical archive format — a tagged-loop text representation of the atomic model.

The six renders are orthographic views along the three Cartesian axes in both directions. Representation (cartoon, sticks, or surface) and color scheme (sequence-rainbow or by-chain) vary across proteins so the training set covers all the common visualization conventions.

— Local backbone conformation —

Secondary structure is the local, repeating backbone conformation. DSSP classifies it into eight states by reading the hydrogen-bond network: three helix types (H, G, I), two β types (E, B), two non-regular types (T, S), and unstructured coil (-).

SS3 is a coarse helix/strand/coil call (letters a/b/c) made by the P-SEA algorithm from inter-Cα distances and dihedrals. It is less detailed than DSSP but needs only Cα positions.

Backbone dihedral angles. Every residue except chain termini has a φ (preceding-C → N → Cα → C) and a ψ (N → Cα → C → next-N). They are reported in degrees following the IUPAC sign convention. Secondary structure is essentially a statement about which (φ, ψ) basin each residue occupies.

— Global shape and packing —

The geometric summary reports three shape descriptors. Rg (radius of gyration) measures how spread out the Cα atoms are about their centre of mass; compact globular proteins have small Rg, elongated or unfolded ones large. Cα contacts (<8 Å, |i−j|>4) count long-range residue pairs in spatial proximity — high for tightly packed folds, near zero for rods or random coil. The bounding-box extents give the protein's footprint along x, y, z in Å.

Solvent accessibility: the surface area of each residue that a 1.4 Å water probe can touch, in Å². When only backbone atoms are present the absolute values are lower than full-atom SASA (side chains contribute most of the area) and are flagged as backbone-only.

Plot images: a contact map (which residues are close in 3D, as an N×N binary image), a Ramachandran scatter (backbone torsion angles, revealing secondary-structure composition at a glance), and — for AlphaFold structures — a PAE heatmap (pairwise prediction confidence).

— Structural neighborhood —

Foldseek's 3Di representation compresses backbone geometry into a per-residue letter drawn from a learned twenty-state alphabet. It captures the tertiary interaction pattern around each residue — which residues are packed against it in space, regardless of where they are in sequence.

Structural nearest neighbors (via Foldseek easy-search vs the PDB). Reported per hit: target PDB id, E-value, and alignment TM-score. A TM-score above ~0.5 is the conventional threshold for 'same fold'.

— Confidence and disorder —

pLDDT (predicted Local Distance Difference Test) is AlphaFold's per-residue confidence score, ranging from 0 to 100. Values above 90 indicate high confidence (typically well-packed cores); 70–90 is confident; 50–70 low confidence; below 50 usually means the region is disordered or the prediction is unreliable there. AlphaFold stores pLDDT in the mmCIF B-factor column.

For experimental (PDB) structures, the B-factor (temperature factor) quantifies the positional spread of each atom in the crystal — a combination of thermal vibration and static disorder — in units of Å². High B-factors mark flexible loops or poorly resolved regions; low B-factors mark the rigid, well-ordered core.

Predicted Aligned Error (PAE) is an AlphaFold confidence matrix: entry (i, j) is the expected error in the position of residue j, in ångströms, when the prediction is superimposed on the true structure at residue i. Low PAE within a block of residues means that block is internally rigid and well-predicted; high PAE between two blocks means their relative placement is uncertain even if each block individually is confident.